Protein AF-A0A9E1EL13-F1 (afdb_monomer)

Nearest PDB structures (foldseek):
  2nxf-assembly1_A  TM=7.217E-01  e=5.288E-02  Danio rerio
  2bq8-assembly1_X  TM=4.485E-01  e=7.662E-02  Homo sapiens
  8xgc-assembly1_9  TM=2.267E-01  e=3.823E-01  Saccharomyces cerevisiae

Fold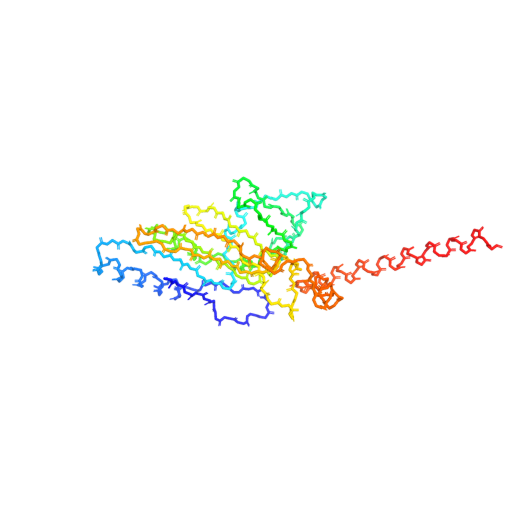seek 3Di:
DAEDECPDDDPDAGDDNAPVRLVVVVVVQVVVCVVPVHGAADEYEYAAFAPCVCVQKDWDDPPDPLWEQDDDVRHPITIDGPCVFKDPVWHDNYHGRHRVDHNCSVVSCLVRPRYAEYEYELQQAGFIWGDDSNHIYTYAHAQDQQAAHDQQQRFGKDWDADPVSDIDIDTDTNCNPVRDDDPCVPSSVVSPQDQSDPVSVVVVVVVVVVVVVVVVVVVVVVVVVVD

pLDDT: mean 92.9, std 6.34, range [66.0, 98.5]

Structure (mmCIF, N/CA/C/O backbone):
data_AF-A0A9E1EL13-F1
#
_entry.id   AF-A0A9E1EL13-F1
#
loop_
_atom_site.group_PDB
_atom_site.id
_atom_site.type_symbol
_atom_site.label_atom_id
_atom_site.label_alt_id
_atom_site.label_comp_id
_atom_site.label_asym_id
_atom_site.label_entity_id
_atom_site.label_seq_id
_atom_site.pdbx_PDB_ins_code
_atom_site.Cartn_x
_atom_site.Cartn_y
_atom_site.Cartn_z
_atom_site.occupancy
_atom_site.B_iso_or_equiv
_atom_site.auth_seq_id
_atom_site.auth_comp_id
_atom_site.auth_asym_id
_atom_site.auth_atom_id
_atom_site.pdbx_PDB_model_num
ATOM 1 N N . LEU A 1 1 ? -15.854 -0.042 8.141 1.00 93.94 1 LEU A N 1
ATOM 2 C CA . LEU A 1 1 ? -14.985 0.368 7.018 1.00 93.94 1 LEU A CA 1
ATOM 3 C C . LEU A 1 1 ? -14.821 1.875 7.098 1.00 93.94 1 LEU A C 1
ATOM 5 O O . LEU A 1 1 ? -15.836 2.559 7.159 1.00 93.94 1 LEU A O 1
ATOM 9 N N . TYR A 1 2 ? -13.587 2.360 7.134 1.00 97.19 2 TYR A N 1
ATOM 10 C CA . TYR A 1 2 ? -13.255 3.778 7.066 1.00 97.19 2 TYR A CA 1
ATOM 11 C C . TYR A 1 2 ? -12.633 4.069 5.703 1.00 97.19 2 TYR A C 1
ATOM 13 O O . TYR A 1 2 ? -11.801 3.299 5.224 1.00 97.19 2 TYR A O 1
ATOM 21 N N . THR A 1 3 ? -13.043 5.167 5.080 1.00 95.88 3 THR A N 1
ATOM 22 C CA . THR A 1 3 ? -12.420 5.699 3.865 1.00 95.88 3 THR A CA 1
ATOM 23 C C . THR A 1 3 ? -11.867 7.071 4.198 1.00 95.88 3 THR A C 1
ATOM 25 O O . THR A 1 3 ? -12.644 7.950 4.575 1.00 95.88 3 THR A O 1
ATOM 28 N N . ILE A 1 4 ? -10.552 7.231 4.110 1.00 94.12 4 ILE A N 1
ATOM 29 C CA . ILE A 1 4 ? -9.850 8.442 4.541 1.00 94.12 4 ILE A CA 1
ATOM 30 C C . ILE A 1 4 ? -9.000 8.948 3.375 1.00 94.12 4 ILE A C 1
ATOM 32 O O . ILE A 1 4 ? -8.406 8.167 2.638 1.00 94.12 4 ILE A O 1
ATOM 36 N N . ASP A 1 5 ? -8.983 10.260 3.183 1.00 89.62 5 ASP A N 1
ATOM 37 C CA . ASP A 1 5 ? -8.169 10.938 2.178 1.00 89.62 5 ASP A CA 1
ATOM 38 C C . ASP A 1 5 ? -7.820 12.329 2.702 1.00 89.62 5 ASP A C 1
ATOM 40 O O . ASP A 1 5 ? -8.654 12.937 3.371 1.00 89.62 5 ASP A O 1
ATOM 44 N N . SER A 1 6 ? -6.628 12.849 2.423 1.00 85.44 6 SER A N 1
ATOM 45 C CA . SER A 1 6 ? -6.186 14.165 2.905 1.00 85.44 6 SER A CA 1
ATOM 46 C C . SER A 1 6 ? -6.914 15.344 2.240 1.00 85.44 6 SER A C 1
ATOM 48 O O . SER A 1 6 ? -6.822 16.466 2.732 1.00 85.44 6 SER A O 1
ATOM 50 N N . HIS A 1 7 ? -7.689 15.110 1.169 1.00 79.81 7 HIS A N 1
ATOM 51 C CA . HIS A 1 7 ? -8.473 16.118 0.431 1.00 79.81 7 HIS A CA 1
ATOM 52 C C . HIS A 1 7 ? -7.648 17.302 -0.093 1.00 79.81 7 HIS A C 1
ATOM 54 O O . HIS A 1 7 ? -8.163 18.407 -0.285 1.00 79.81 7 HIS A O 1
ATOM 60 N N . SER A 1 8 ? -6.365 17.073 -0.349 1.00 77.94 8 SER A N 1
ATOM 61 C CA . SER A 1 8 ? -5.413 18.125 -0.674 1.00 77.94 8 SER A CA 1
ATOM 62 C C . SER A 1 8 ? -4.867 18.004 -2.086 1.00 77.94 8 SER A C 1
ATOM 64 O O . SER A 1 8 ? -4.850 16.936 -2.695 1.00 77.94 8 SER A O 1
ATOM 66 N N . ASN A 1 9 ? -4.403 19.134 -2.612 1.00 69.12 9 ASN A N 1
ATOM 67 C CA . ASN A 1 9 ? -3.776 19.232 -3.924 1.00 69.12 9 ASN A CA 1
ATOM 68 C C . ASN A 1 9 ? -2.476 20.034 -3.805 1.00 69.12 9 ASN A C 1
ATOM 70 O O . ASN A 1 9 ? -2.367 21.168 -4.284 1.00 69.12 9 ASN A O 1
ATOM 74 N N . LEU A 1 10 ? -1.510 19.467 -3.078 1.00 76.62 10 LEU A N 1
ATOM 75 C CA . LEU A 1 10 ? -0.195 20.074 -2.907 1.00 76.62 10 LEU A CA 1
ATOM 76 C C . LEU A 1 10 ? 0.495 20.263 -4.262 1.00 76.62 10 LEU A C 1
ATOM 78 O O . LEU A 1 10 ? 0.428 19.416 -5.149 1.00 76.62 10 LEU A O 1
ATOM 82 N N . LYS A 1 11 ? 1.234 21.371 -4.404 1.00 66.62 11 LYS A N 1
ATOM 83 C CA . LYS A 1 11 ? 2.054 21.618 -5.603 1.00 66.62 11 LYS A CA 1
ATOM 84 C C . LYS A 1 11 ? 3.216 20.626 -5.731 1.00 66.62 11 LYS A C 1
ATOM 86 O O . LYS A 1 11 ? 3.674 20.373 -6.841 1.00 66.62 11 LYS A O 1
ATOM 91 N N . VAL A 1 12 ? 3.723 20.119 -4.604 1.00 73.50 12 VAL A N 1
ATOM 92 C CA . VAL A 1 12 ? 4.845 19.175 -4.517 1.00 73.50 12 VAL A CA 1
ATOM 93 C C . VAL A 1 12 ? 4.599 18.225 -3.346 1.00 73.50 12 VAL A C 1
ATOM 95 O O . VAL A 1 12 ? 4.258 18.682 -2.260 1.00 73.50 12 VAL A O 1
ATOM 98 N N . GLY A 1 13 ? 4.840 16.929 -3.554 1.00 80.81 13 GLY A N 1
ATOM 99 C CA . GLY A 1 13 ? 4.699 15.904 -2.518 1.00 80.81 13 GLY A CA 1
ATOM 100 C C . GLY A 1 13 ? 3.278 15.361 -2.394 1.00 80.81 13 GLY A C 1
ATOM 101 O O . GLY A 1 13 ? 2.450 15.552 -3.284 1.00 80.81 13 GLY A O 1
ATOM 102 N N . TYR A 1 14 ? 3.031 14.664 -1.290 1.00 87.62 14 TYR A N 1
ATOM 103 C CA . TYR A 1 14 ? 1.735 14.087 -0.946 1.00 87.62 14 TYR A CA 1
ATOM 104 C C . TYR A 1 14 ? 1.352 14.566 0.437 1.00 87.62 14 TYR A C 1
ATOM 106 O O . TYR A 1 14 ? 2.217 14.673 1.302 1.00 87.62 14 TYR A O 1
ATOM 114 N N . ASP A 1 15 ? 0.077 14.882 0.615 1.00 90.56 15 ASP A N 1
ATOM 115 C CA . ASP A 1 15 ? -0.406 15.405 1.883 1.00 90.56 15 ASP A CA 1
ATOM 116 C C . ASP A 1 15 ? -0.747 14.271 2.847 1.00 90.56 15 ASP A C 1
ATOM 118 O O . ASP A 1 15 ? -1.217 13.209 2.419 1.00 90.56 15 ASP A O 1
ATOM 122 N N . CYS A 1 16 ? -0.524 14.508 4.134 1.00 92.38 16 CYS A N 1
ATOM 123 C CA . CYS A 1 16 ? -0.898 13.591 5.201 1.00 92.38 16 CYS A CA 1
ATOM 124 C C . CYS A 1 16 ? -2.356 13.807 5.620 1.00 92.38 16 CYS A C 1
ATOM 126 O O . CYS A 1 16 ? -3.003 14.793 5.268 1.00 92.38 16 CYS A O 1
ATOM 128 N N . VAL A 1 17 ? -2.900 12.848 6.367 1.00 94.12 17 VAL A N 1
ATOM 129 C CA . VAL A 1 17 ? -4.205 13.011 7.010 1.00 94.12 17 VAL A CA 1
ATOM 130 C C . VAL A 1 17 ? -4.075 14.007 8.158 1.00 94.12 17 VAL A C 1
ATOM 132 O O . VAL A 1 17 ? -3.173 13.890 8.987 1.00 94.12 17 VAL A O 1
ATOM 135 N N . HIS A 1 18 ? -4.990 14.972 8.205 1.00 94.81 18 HIS A N 1
ATOM 136 C CA . HIS A 1 18 ? -4.947 16.115 9.117 1.00 94.81 18 HIS A CA 1
ATOM 137 C C . HIS A 1 18 ? -5.628 15.830 10.458 1.00 94.81 18 HIS A C 1
ATOM 139 O O . HIS A 1 18 ? -6.473 14.939 10.582 1.00 94.81 18 HIS A O 1
ATOM 145 N N . GLU A 1 19 ? -5.314 16.644 11.467 1.00 95.56 19 GLU A N 1
ATOM 146 C CA . GLU A 1 19 ? -5.805 16.487 12.843 1.00 95.56 19 GLU A CA 1
ATOM 147 C C . GLU A 1 19 ? -7.336 16.388 12.934 1.00 95.56 19 GLU A C 1
ATOM 149 O O . GLU A 1 19 ? -7.862 15.532 13.641 1.00 95.56 19 GLU A O 1
ATOM 154 N N . ASN A 1 20 ? -8.080 17.192 12.172 1.00 95.75 20 ASN A N 1
ATOM 155 C CA . ASN A 1 20 ? -9.546 17.143 12.165 1.00 95.75 20 ASN A CA 1
ATOM 156 C C . ASN A 1 20 ? -10.102 15.808 11.634 1.00 95.75 20 ASN A C 1
ATOM 158 O O . ASN A 1 20 ? -11.173 15.371 12.053 1.00 95.75 20 ASN A O 1
ATOM 162 N N . GLN A 1 21 ? -9.388 15.150 10.721 1.00 96.38 21 GLN A N 1
ATOM 163 C CA . GLN A 1 21 ? -9.772 13.858 10.150 1.00 96.38 21 GLN A CA 1
ATOM 164 C C . GLN A 1 21 ? -9.439 12.720 11.116 1.00 96.38 21 GLN A C 1
ATOM 166 O O . GLN A 1 21 ? -10.248 11.809 11.306 1.00 96.38 21 GLN A O 1
ATOM 171 N N . ILE A 1 22 ? -8.288 12.821 11.788 1.00 97.75 22 ILE A N 1
ATOM 172 C CA . ILE A 1 22 ? -7.912 11.935 12.893 1.00 97.75 22 ILE A CA 1
ATOM 173 C C . ILE A 1 22 ? -8.945 12.052 14.021 1.00 97.75 22 ILE A C 1
ATOM 175 O O . ILE A 1 22 ? -9.427 11.035 14.522 1.00 97.75 22 ILE A O 1
ATOM 179 N N . GLN A 1 23 ? -9.346 13.274 14.380 1.00 98.12 23 GLN A N 1
ATOM 180 C CA . GLN A 1 23 ? -10.355 13.512 15.409 1.00 98.12 23 GLN A CA 1
ATOM 181 C C . GLN A 1 23 ? -11.720 12.951 15.003 1.00 98.12 23 GLN A C 1
ATOM 183 O O . GLN A 1 23 ? -12.353 12.262 15.798 1.00 98.12 23 GLN A O 1
ATOM 188 N N . TRP A 1 24 ? -12.143 13.146 13.751 1.00 97.75 24 TRP A N 1
ATOM 189 C CA . TRP A 1 24 ? -13.366 12.530 13.230 1.00 97.75 24 TRP A CA 1
ATOM 190 C C . TRP A 1 24 ? -13.351 10.999 13.357 1.00 97.75 24 TRP A C 1
ATOM 192 O O . TRP A 1 24 ? -14.361 10.399 13.747 1.00 97.75 24 TRP A O 1
ATOM 202 N N . TYR A 1 25 ? -12.218 10.358 13.055 1.00 97.94 25 TYR A N 1
ATOM 203 C CA . TYR A 1 25 ? -12.050 8.918 13.240 1.00 97.94 25 TYR A CA 1
ATOM 204 C C . TYR A 1 25 ? -12.188 8.532 14.720 1.00 97.94 25 TYR A C 1
ATOM 206 O O . TYR A 1 25 ? -12.998 7.655 15.036 1.00 97.94 25 TYR A O 1
ATOM 214 N N . LYS A 1 26 ? -11.472 9.215 15.626 1.00 98.38 26 LYS A N 1
ATOM 215 C CA . LYS A 1 26 ? -11.528 8.960 17.076 1.00 98.38 26 LYS A CA 1
ATOM 216 C C . LYS A 1 26 ? -12.948 9.113 17.623 1.00 98.38 26 LYS A C 1
ATOM 218 O O . LYS A 1 26 ? -13.448 8.199 18.277 1.00 98.38 26 LYS A O 1
ATOM 223 N N . ASP A 1 27 ? -13.634 10.199 17.275 1.00 98.38 27 ASP A N 1
ATOM 224 C CA . ASP A 1 27 ? -15.015 10.461 17.692 1.00 98.38 27 ASP A CA 1
ATOM 225 C C . ASP A 1 27 ? -15.976 9.383 17.171 1.00 98.38 27 ASP A C 1
ATOM 227 O O . ASP A 1 27 ? -16.883 8.934 17.880 1.00 98.38 27 ASP A O 1
ATOM 231 N N . THR A 1 28 ? -15.777 8.932 15.928 1.00 98.06 28 THR A N 1
ATOM 232 C CA . THR A 1 28 ? -16.594 7.878 15.314 1.00 98.06 28 THR A CA 1
ATOM 233 C C . THR A 1 28 ? -16.375 6.531 16.000 1.00 98.06 28 THR A C 1
ATOM 235 O O . THR A 1 28 ? -17.353 5.869 16.366 1.00 98.06 28 THR A O 1
ATOM 238 N N . ARG A 1 29 ? -15.114 6.139 16.215 1.00 97.56 29 ARG A N 1
ATOM 239 C CA . ARG A 1 29 ? -14.717 4.932 16.953 1.00 97.56 29 ARG A CA 1
ATOM 240 C C . ARG A 1 29 ? -15.331 4.925 18.351 1.00 97.56 29 ARG A C 1
ATOM 242 O O . ARG A 1 29 ? -16.031 3.977 18.708 1.00 97.56 29 ARG A O 1
ATOM 249 N N . ASP A 1 30 ? -15.140 6.005 19.105 1.00 98.31 30 ASP A N 1
ATOM 250 C CA . ASP A 1 30 ? -15.563 6.113 20.504 1.00 98.31 30 ASP A CA 1
ATOM 251 C C . ASP A 1 30 ? -17.094 6.139 20.640 1.00 98.31 30 ASP A C 1
ATOM 253 O O . ASP A 1 30 ? -17.663 5.532 21.554 1.00 98.31 30 ASP A O 1
ATOM 257 N N . LYS A 1 31 ? -17.801 6.761 19.686 1.00 98.25 31 LYS A N 1
ATOM 258 C CA . LYS A 1 31 ? -19.268 6.700 19.599 1.00 98.25 31 LYS A CA 1
ATOM 259 C C . LYS A 1 31 ? -19.770 5.263 19.444 1.00 98.25 31 LYS A C 1
ATOM 261 O O . LYS A 1 31 ? -20.765 4.899 20.078 1.00 98.25 31 LYS A O 1
ATOM 266 N N . TYR A 1 32 ? -19.137 4.460 18.589 1.00 97.31 32 TYR A N 1
ATOM 267 C CA . TYR A 1 32 ? -19.543 3.068 18.382 1.00 97.31 32 TYR A CA 1
ATOM 268 C C . TYR A 1 32 ? -19.155 2.170 19.551 1.00 97.31 32 TYR A C 1
ATOM 270 O O . TYR A 1 32 ? -19.976 1.355 19.968 1.00 97.31 32 TYR A O 1
ATOM 278 N N . GLU A 1 33 ? -17.979 2.371 20.134 1.00 97.50 33 GLU A N 1
ATOM 279 C CA . GLU A 1 33 ? -17.579 1.667 21.350 1.00 97.50 33 GLU A CA 1
ATOM 280 C C . GLU A 1 33 ? -18.572 1.918 22.487 1.00 97.50 33 GLU A C 1
ATOM 282 O O . GLU A 1 33 ? -19.088 0.969 23.074 1.00 97.50 33 GLU A O 1
ATOM 287 N N . LYS A 1 34 ? -18.952 3.179 22.731 1.00 98.12 34 LYS A N 1
ATOM 288 C CA . LYS A 1 34 ? -19.973 3.521 23.733 1.00 98.12 34 LYS A CA 1
ATOM 289 C C . LYS A 1 34 ? -21.323 2.860 23.445 1.00 98.12 34 LYS A C 1
ATOM 291 O O . LYS A 1 34 ? -22.044 2.506 24.374 1.00 98.12 34 LYS A O 1
ATOM 296 N N . LYS A 1 35 ? -21.690 2.718 22.168 1.00 98.00 35 LYS A N 1
ATOM 297 C CA . LYS A 1 35 ? -22.966 2.120 21.752 1.00 98.00 35 LYS A CA 1
ATOM 298 C C . LYS A 1 35 ? -23.002 0.604 21.958 1.00 98.00 35 LYS A C 1
ATOM 300 O O . LYS A 1 35 ? -24.062 0.079 22.287 1.00 98.00 35 LYS A O 1
ATOM 305 N N . PHE A 1 36 ? -21.891 -0.086 21.721 1.00 96.19 36 PHE A N 1
ATOM 306 C CA . PHE A 1 36 ? -21.844 -1.551 21.703 1.00 96.19 36 PHE A CA 1
ATOM 307 C C . PHE A 1 36 ? -21.145 -2.167 22.923 1.00 96.19 36 PHE A C 1
ATOM 309 O O . PHE A 1 36 ? -21.282 -3.362 23.150 1.00 96.19 36 PHE A O 1
ATOM 316 N N . GLY A 1 37 ? -20.458 -1.361 23.738 1.00 97.06 37 GLY A N 1
ATOM 317 C CA . GLY A 1 37 ? -19.746 -1.808 24.938 1.00 97.06 37 GLY A CA 1
ATOM 318 C C . GLY A 1 37 ? -18.364 -2.410 24.666 1.00 97.06 37 GLY A C 1
ATOM 319 O O . GLY A 1 37 ? -17.717 -2.884 25.595 1.00 97.06 37 GLY A O 1
ATOM 320 N N . ASN A 1 38 ? -17.904 -2.396 23.414 1.00 95.50 38 ASN A N 1
ATOM 321 C CA . ASN A 1 38 ? -16.591 -2.875 22.993 1.00 95.50 38 ASN A CA 1
ATOM 322 C C . ASN A 1 38 ? -16.132 -2.147 21.725 1.00 95.50 38 ASN A C 1
ATOM 324 O O . ASN A 1 38 ? -16.955 -1.678 20.936 1.00 95.50 38 ASN A O 1
ATOM 328 N N . VAL A 1 39 ? -14.817 -2.106 21.496 1.00 94.88 39 VAL A N 1
ATOM 329 C CA . VAL A 1 39 ? -14.254 -1.608 20.236 1.00 94.88 39 VAL A CA 1
ATOM 330 C C . VAL A 1 39 ? -14.759 -2.435 19.052 1.00 94.88 39 VAL A C 1
ATOM 332 O O . VAL A 1 39 ? -14.877 -3.661 19.140 1.00 94.88 39 VAL A O 1
ATOM 335 N N . ILE A 1 40 ? -15.072 -1.762 17.945 1.00 95.69 40 ILE A N 1
ATOM 336 C CA . ILE A 1 40 ? -15.574 -2.399 16.725 1.00 95.69 40 ILE A CA 1
ATOM 337 C C . ILE A 1 40 ? -14.424 -2.539 15.725 1.00 95.69 40 ILE A C 1
ATOM 339 O O . ILE A 1 40 ? -13.878 -1.518 15.312 1.00 95.69 40 ILE A O 1
ATOM 343 N N . PRO A 1 41 ? -14.076 -3.767 15.298 1.00 96.50 41 PRO A N 1
ATOM 344 C CA . PRO A 1 41 ? -13.008 -3.988 14.335 1.00 96.50 41 PRO A CA 1
ATOM 345 C C . PRO A 1 41 ? -13.194 -3.193 13.038 1.00 96.50 41 PRO A C 1
ATOM 347 O O . PRO A 1 41 ? -14.244 -3.252 12.390 1.00 96.50 41 PRO A O 1
ATOM 350 N N . GLY A 1 42 ? -12.161 -2.445 12.662 1.00 97.06 42 GLY A N 1
ATOM 351 C CA . GLY A 1 42 ? -12.155 -1.549 11.514 1.00 97.06 42 GLY A CA 1
ATOM 352 C C . GLY A 1 42 ? -11.131 -1.942 10.453 1.00 97.06 42 GLY A C 1
ATOM 353 O O . GLY A 1 42 ? -10.110 -2.565 10.728 1.00 97.06 42 GLY A O 1
ATOM 354 N N . VAL A 1 43 ? -11.405 -1.528 9.219 1.00 98.25 43 VAL A N 1
ATOM 355 C CA . VAL A 1 43 ? -10.443 -1.518 8.113 1.00 98.25 43 VAL A CA 1
ATOM 356 C C . VAL A 1 43 ? -10.461 -0.124 7.517 1.00 98.25 43 VAL A C 1
ATOM 358 O O . VAL A 1 43 ? -11.547 0.442 7.349 1.00 98.25 43 VAL A O 1
ATOM 361 N N . VAL A 1 44 ? -9.284 0.404 7.207 1.00 98.31 44 VAL A N 1
ATOM 362 C CA . VAL A 1 44 ? -9.087 1.712 6.585 1.00 98.31 44 VAL A CA 1
ATOM 363 C C . VAL A 1 44 ? -8.664 1.521 5.135 1.00 98.31 44 VAL A C 1
ATOM 365 O O . VAL A 1 44 ? -7.774 0.726 4.834 1.00 98.31 44 VAL A O 1
ATOM 368 N N . ILE A 1 45 ? -9.310 2.256 4.237 1.00 97.56 45 ILE A N 1
ATOM 369 C CA . ILE A 1 45 ? -8.929 2.375 2.832 1.00 97.56 45 ILE A CA 1
ATOM 370 C C . ILE A 1 45 ? -8.572 3.837 2.584 1.00 97.56 45 ILE A C 1
ATOM 372 O O . ILE A 1 45 ? -9.405 4.714 2.817 1.00 97.56 45 ILE A O 1
ATOM 376 N N . GLN A 1 46 ? -7.361 4.096 2.101 1.00 95.44 46 GLN A N 1
ATOM 377 C CA . GLN A 1 46 ? -6.903 5.451 1.789 1.00 95.44 46 GLN A CA 1
ATOM 378 C C . GLN A 1 46 ? -6.030 5.468 0.535 1.00 95.44 46 GLN A C 1
ATOM 380 O O . GLN A 1 46 ? -5.488 4.441 0.124 1.00 95.44 46 GLN A O 1
ATOM 385 N N . HIS A 1 47 ? -5.926 6.620 -0.125 1.00 94.75 47 HIS A N 1
ATOM 386 C CA . HIS A 1 47 ? -5.162 6.720 -1.366 1.00 94.75 47 HIS A CA 1
ATOM 387 C C . HIS A 1 47 ? -3.650 6.743 -1.108 1.00 94.75 47 HIS A C 1
ATOM 389 O O . HIS A 1 47 ? -2.937 5.882 -1.626 1.00 94.75 47 HIS A O 1
ATOM 395 N N . ILE A 1 48 ? -3.196 7.703 -0.295 1.00 95.25 48 ILE A N 1
ATOM 396 C CA . ILE A 1 48 ? -1.790 7.923 0.068 1.00 95.25 48 ILE A CA 1
ATOM 397 C C . ILE A 1 48 ? -1.399 7.008 1.242 1.00 95.25 48 ILE A C 1
ATOM 399 O O . ILE A 1 48 ? -2.149 6.920 2.214 1.00 95.25 48 ILE A O 1
ATOM 403 N N . PRO A 1 49 ? -0.254 6.312 1.176 1.00 95.88 49 PRO A N 1
ATOM 404 C CA . PRO A 1 49 ? 0.244 5.463 2.261 1.00 95.88 49 PRO A CA 1
ATOM 405 C C . PRO A 1 49 ? 0.636 6.241 3.525 1.00 95.88 49 PRO A C 1
ATOM 407 O O . PRO A 1 49 ? 1.056 7.392 3.461 1.00 95.88 49 PRO A O 1
ATOM 410 N N . ILE A 1 50 ? 0.613 5.558 4.668 1.00 97.06 50 ILE A N 1
ATOM 411 C CA . ILE A 1 50 ? 1.253 6.035 5.904 1.00 97.06 50 ILE A CA 1
ATOM 412 C C . ILE A 1 50 ? 2.783 5.891 5.833 1.00 97.06 50 ILE A C 1
ATOM 414 O O . ILE A 1 50 ? 3.303 5.014 5.133 1.00 97.06 50 ILE A O 1
ATOM 418 N N . CYS A 1 51 ? 3.505 6.696 6.613 1.00 96.94 51 CYS A N 1
ATOM 419 C CA . CYS A 1 51 ? 4.970 6.657 6.702 1.00 96.94 51 CYS A CA 1
ATOM 420 C C . CYS A 1 51 ? 5.499 5.296 7.191 1.00 96.94 51 CYS A C 1
ATOM 422 O O . CYS A 1 51 ? 6.520 4.801 6.710 1.00 96.94 51 CYS A O 1
ATOM 424 N N . GLU A 1 52 ? 4.780 4.637 8.099 1.00 97.88 52 GLU A N 1
ATOM 425 C CA . GLU A 1 52 ? 5.176 3.374 8.728 1.00 97.88 52 GLU A CA 1
ATOM 426 C C . GLU A 1 52 ? 5.272 2.211 7.742 1.00 97.88 52 GLU A C 1
ATOM 428 O O . GLU A 1 52 ? 5.878 1.189 8.052 1.00 97.88 52 GLU A O 1
ATOM 433 N N . VAL A 1 53 ? 4.765 2.344 6.513 1.00 97.56 53 VAL A N 1
ATOM 434 C CA . VAL A 1 53 ? 4.907 1.298 5.491 1.00 97.56 53 VAL A CA 1
ATOM 435 C C . VAL A 1 53 ? 6.374 0.922 5.215 1.00 97.56 53 VAL A C 1
ATOM 437 O O . VAL A 1 53 ? 6.659 -0.217 4.829 1.00 97.56 53 VAL A O 1
ATOM 440 N N . PHE A 1 54 ? 7.317 1.836 5.471 1.00 97.25 54 PHE A N 1
ATOM 441 C CA . PHE A 1 54 ? 8.755 1.570 5.388 1.00 97.25 54 PHE A CA 1
ATOM 442 C C . PHE A 1 54 ? 9.259 0.559 6.436 1.00 97.25 54 PHE A C 1
ATOM 444 O O . PHE A 1 54 ? 10.291 -0.078 6.209 1.00 97.25 54 PHE A O 1
ATOM 451 N N . ASP A 1 55 ? 8.518 0.286 7.514 1.00 98.12 55 ASP A N 1
ATOM 452 C CA . ASP A 1 55 ? 8.866 -0.755 8.493 1.00 98.12 55 ASP A CA 1
ATOM 453 C C . ASP A 1 55 ? 8.823 -2.167 7.896 1.00 98.12 55 ASP A C 1
ATOM 455 O O . ASP A 1 55 ? 9.515 -3.078 8.376 1.00 98.12 55 ASP A O 1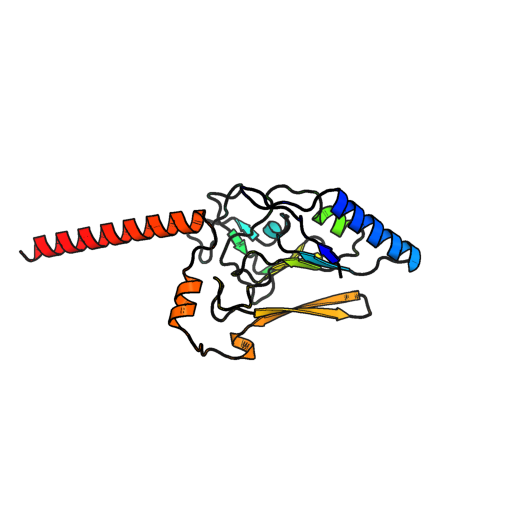
ATOM 459 N N . LEU A 1 56 ? 8.080 -2.358 6.802 1.00 98.38 56 LEU A N 1
ATOM 460 C CA . LEU A 1 56 ? 8.056 -3.596 6.014 1.00 98.38 56 LEU A CA 1
ATOM 461 C C . LEU A 1 56 ? 9.246 -3.709 5.047 1.00 98.38 56 LEU A C 1
ATOM 463 O O . LEU A 1 56 ? 9.322 -4.652 4.255 1.00 98.38 56 LEU A O 1
ATOM 467 N N . MET A 1 57 ? 10.193 -2.772 5.105 1.00 98.00 57 MET A N 1
ATOM 468 C CA . MET A 1 57 ? 11.309 -2.658 4.172 1.00 98.00 57 MET A CA 1
ATOM 469 C C . MET A 1 57 ? 12.651 -2.627 4.891 1.00 98.00 57 MET A C 1
ATOM 471 O O . MET A 1 57 ? 12.765 -2.235 6.052 1.00 98.00 57 MET A O 1
ATOM 475 N N . THR A 1 58 ? 13.691 -3.041 4.175 1.00 97.94 58 THR A N 1
ATOM 476 C CA . THR A 1 58 ? 15.082 -2.943 4.618 1.00 97.94 58 THR A CA 1
ATOM 477 C C . THR A 1 58 ? 15.856 -2.082 3.637 1.00 97.94 58 THR A C 1
ATOM 479 O O . THR A 1 58 ? 15.780 -2.296 2.423 1.00 97.94 58 THR A O 1
ATOM 482 N N . ARG A 1 59 ? 16.633 -1.131 4.166 1.00 98.19 59 ARG A N 1
ATOM 483 C CA . ARG A 1 59 ? 17.577 -0.347 3.370 1.00 98.19 59 ARG A CA 1
ATOM 484 C C . ARG A 1 59 ? 18.731 -1.235 2.905 1.00 98.19 59 ARG A C 1
ATOM 486 O O . ARG A 1 59 ? 19.321 -1.970 3.692 1.00 98.19 59 ARG A O 1
ATOM 493 N N . VAL A 1 60 ? 19.066 -1.161 1.625 1.00 98.50 60 VAL A N 1
ATOM 494 C CA . VAL A 1 60 ? 20.079 -1.993 0.969 1.00 98.50 60 VAL A CA 1
ATOM 495 C C . VAL A 1 60 ? 20.976 -1.162 0.053 1.00 98.50 60 VAL A C 1
ATOM 497 O O . VAL A 1 60 ? 20.742 0.019 -0.188 1.00 98.50 60 VAL A O 1
ATOM 500 N N . LYS A 1 61 ? 22.025 -1.784 -0.495 1.00 97.81 61 LYS A N 1
ATOM 501 C CA . LYS A 1 61 ? 22.855 -1.162 -1.537 1.00 97.81 61 LYS A CA 1
ATOM 502 C C . LYS A 1 61 ? 22.083 -1.087 -2.855 1.00 97.81 61 LYS A C 1
ATOM 504 O O . LYS A 1 61 ? 21.355 -2.023 -3.187 1.00 97.81 61 LYS A O 1
ATOM 509 N N . ARG A 1 62 ? 22.355 -0.059 -3.666 1.00 96.00 62 ARG A N 1
ATOM 510 C CA . ARG A 1 62 ? 21.812 0.113 -5.031 1.00 96.00 62 ARG A CA 1
ATOM 511 C C . ARG A 1 62 ? 21.929 -1.132 -5.919 1.00 96.00 62 ARG A C 1
ATOM 513 O O . ARG A 1 62 ? 21.085 -1.357 -6.775 1.00 96.00 62 ARG A O 1
ATOM 520 N N . THR A 1 63 ? 22.996 -1.909 -5.756 1.00 95.62 63 THR A N 1
ATOM 521 C CA . THR A 1 63 ? 23.288 -3.101 -6.568 1.00 95.62 63 THR A CA 1
ATOM 522 C C . THR A 1 63 ? 22.475 -4.332 -6.167 1.00 95.62 63 THR A C 1
ATOM 524 O O . THR A 1 63 ? 22.556 -5.363 -6.831 1.00 95.62 63 THR A O 1
ATOM 527 N N . THR A 1 64 ? 21.691 -4.249 -5.092 1.00 97.62 64 THR A N 1
ATOM 528 C CA . THR A 1 64 ? 20.871 -5.363 -4.613 1.00 97.62 64 THR A CA 1
ATOM 529 C C . THR A 1 64 ? 19.752 -5.651 -5.609 1.00 97.62 64 THR A C 1
ATOM 531 O O . THR A 1 64 ? 19.053 -4.747 -6.068 1.00 97.62 64 THR A O 1
ATOM 534 N N . LYS A 1 65 ? 19.558 -6.926 -5.958 1.00 94.19 65 LYS A N 1
ATOM 535 C CA . LYS A 1 65 ? 18.501 -7.337 -6.888 1.00 94.19 65 LYS A CA 1
ATOM 536 C C . LYS A 1 65 ? 17.127 -6.935 -6.344 1.00 94.19 65 LYS A C 1
ATOM 538 O O . LYS A 1 65 ? 16.773 -7.301 -5.230 1.00 94.19 65 LYS A O 1
ATOM 543 N N . GLY A 1 66 ? 16.348 -6.230 -7.162 1.00 93.12 66 GLY A N 1
ATOM 544 C CA . GLY A 1 66 ? 15.015 -5.755 -6.782 1.00 93.12 66 GLY A CA 1
ATOM 545 C C . GLY A 1 66 ? 15.020 -4.522 -5.877 1.00 93.12 66 GLY A C 1
ATOM 546 O O . GLY A 1 66 ? 13.960 -4.158 -5.382 1.00 93.12 66 GLY A O 1
ATOM 547 N N . ALA A 1 67 ? 16.178 -3.887 -5.665 1.00 96.56 67 ALA A N 1
ATOM 548 C CA . ALA A 1 67 ? 16.259 -2.623 -4.954 1.00 96.56 67 ALA A CA 1
ATOM 549 C C . ALA A 1 67 ? 15.477 -1.527 -5.685 1.00 96.56 67 ALA A C 1
ATOM 551 O O . ALA A 1 67 ? 15.692 -1.270 -6.873 1.00 96.56 67 ALA A O 1
ATOM 552 N N . VAL A 1 68 ? 14.612 -0.854 -4.941 1.00 95.75 68 VAL A N 1
ATOM 553 C CA . VAL A 1 68 ? 13.840 0.301 -5.388 1.00 95.75 68 VAL A CA 1
ATOM 554 C C . VAL A 1 68 ? 14.429 1.543 -4.736 1.00 95.75 68 VAL A C 1
ATOM 556 O O . VAL A 1 68 ? 14.663 1.553 -3.531 1.00 95.75 68 VAL A O 1
ATOM 559 N N . ARG A 1 69 ? 14.713 2.577 -5.531 1.00 94.56 69 ARG A N 1
ATOM 560 C CA . ARG A 1 69 ? 15.266 3.839 -5.025 1.00 94.56 69 ARG A CA 1
ATOM 561 C C . ARG A 1 69 ? 14.159 4.653 -4.354 1.00 94.56 69 ARG A C 1
ATOM 563 O O . ARG A 1 69 ? 13.119 4.845 -4.979 1.00 94.56 69 ARG A O 1
ATOM 570 N N . GLY A 1 70 ? 14.409 5.140 -3.143 1.00 93.12 70 GLY A N 1
ATOM 571 C CA . GLY A 1 70 ? 13.556 6.117 -2.470 1.00 93.12 70 GLY A CA 1
ATOM 572 C C . GLY A 1 70 ? 13.580 7.485 -3.157 1.00 93.12 70 GLY A C 1
ATOM 573 O O . GLY A 1 70 ? 14.408 7.749 -4.032 1.00 93.12 70 GLY A O 1
ATOM 574 N N . PHE A 1 71 ? 12.664 8.369 -2.774 1.00 87.94 71 PHE A N 1
ATOM 575 C CA . PHE A 1 71 ? 12.592 9.731 -3.307 1.00 87.94 71 PHE A CA 1
ATOM 576 C C . PHE A 1 71 ? 12.274 10.751 -2.215 1.00 87.94 71 PHE A C 1
ATOM 578 O O . PHE A 1 71 ? 11.862 10.393 -1.111 1.00 87.94 71 PHE A O 1
ATOM 585 N N . ARG A 1 72 ? 12.468 12.038 -2.541 1.00 87.38 72 ARG A N 1
ATOM 586 C CA . ARG A 1 72 ? 12.365 13.173 -1.606 1.00 87.38 72 ARG A CA 1
ATOM 587 C C . ARG A 1 72 ? 13.185 12.900 -0.325 1.00 87.38 72 ARG A C 1
ATOM 589 O O . ARG A 1 72 ? 14.397 12.765 -0.458 1.00 87.38 72 ARG A O 1
ATOM 596 N N . THR A 1 73 ? 12.595 12.779 0.870 1.00 90.50 73 THR A N 1
ATOM 597 C CA . THR A 1 73 ? 13.355 12.511 2.118 1.00 90.50 73 THR A CA 1
ATOM 598 C C . THR A 1 73 ? 14.144 11.196 2.110 1.00 90.50 73 THR A C 1
ATOM 600 O O . THR A 1 73 ? 15.104 11.066 2.862 1.00 90.50 73 THR A O 1
ATOM 603 N N . HIS A 1 74 ? 13.800 10.256 1.225 1.00 91.56 74 HIS A N 1
ATOM 604 C CA . HIS A 1 74 ? 14.520 8.998 1.016 1.00 91.56 74 HIS A CA 1
ATOM 605 C C . HIS A 1 74 ? 15.429 9.005 -0.226 1.00 91.56 74 HIS A C 1
ATOM 607 O O . HIS A 1 74 ? 15.817 7.939 -0.720 1.00 91.56 74 HIS A O 1
ATOM 613 N N . ASP A 1 75 ? 15.746 10.172 -0.798 1.00 91.19 75 ASP A N 1
ATOM 614 C CA . ASP A 1 75 ? 16.603 10.219 -1.981 1.00 91.19 75 ASP A CA 1
ATOM 615 C C . ASP A 1 75 ? 18.009 9.656 -1.708 1.00 91.19 75 ASP A C 1
ATOM 617 O O . ASP A 1 75 ? 18.615 9.851 -0.659 1.00 91.19 75 ASP A O 1
ATOM 621 N N . GLY A 1 76 ? 18.526 8.909 -2.682 1.00 91.38 76 GLY A N 1
ATOM 622 C CA . GLY A 1 76 ? 19.800 8.193 -2.583 1.00 91.38 76 GLY A CA 1
ATOM 623 C C . GLY A 1 76 ? 19.724 6.879 -1.800 1.00 91.38 76 GLY A C 1
ATOM 624 O O . GLY A 1 76 ? 20.655 6.073 -1.882 1.00 91.38 76 GLY A O 1
ATOM 625 N N . GLU A 1 77 ? 18.615 6.612 -1.116 1.00 96.75 77 GLU A N 1
ATOM 626 C CA . GLU A 1 77 ? 18.378 5.369 -0.389 1.00 96.75 77 GLU A CA 1
ATOM 627 C C . GLU A 1 77 ? 17.729 4.318 -1.295 1.00 96.75 77 GLU A C 1
ATOM 629 O O . GLU A 1 77 ? 17.077 4.630 -2.294 1.00 96.75 77 GLU A O 1
ATOM 634 N N . TYR A 1 78 ? 17.935 3.043 -0.966 1.00 97.69 78 TYR A N 1
ATOM 635 C CA . TYR A 1 78 ? 17.412 1.921 -1.741 1.00 97.69 78 TYR A CA 1
ATOM 636 C C . TYR A 1 78 ? 16.803 0.887 -0.809 1.00 97.69 78 TYR A C 1
ATOM 638 O O . TYR A 1 78 ? 17.399 0.561 0.215 1.00 97.69 78 TYR A O 1
ATOM 646 N N . PHE A 1 79 ? 15.653 0.340 -1.187 1.00 98.31 79 PHE A N 1
ATOM 647 C CA . PHE A 1 79 ? 14.852 -0.528 -0.334 1.00 98.31 79 PHE A CA 1
ATOM 648 C C . PHE A 1 79 ? 14.456 -1.817 -1.042 1.00 98.31 79 PHE A C 1
ATOM 650 O O . PHE A 1 79 ? 14.244 -1.852 -2.256 1.00 98.31 79 PHE A O 1
ATOM 657 N N . VAL A 1 80 ? 14.316 -2.877 -0.254 1.00 98.44 80 VAL A N 1
ATOM 658 C CA . VAL A 1 80 ? 13.623 -4.115 -0.630 1.00 98.44 80 VAL A CA 1
ATOM 659 C C . VAL A 1 80 ? 12.624 -4.472 0.464 1.00 98.44 80 VAL A C 1
ATOM 661 O O . VAL A 1 80 ? 12.829 -4.131 1.628 1.00 98.44 80 VAL A O 1
ATOM 664 N N . LEU A 1 81 ? 11.561 -5.190 0.103 1.00 98.44 81 LEU A N 1
ATOM 665 C CA . LEU A 1 81 ? 10.621 -5.735 1.084 1.00 98.44 81 LEU A CA 1
ATOM 666 C C . LEU A 1 81 ? 11.312 -6.775 1.980 1.00 98.44 81 LEU A C 1
ATOM 668 O O . LEU A 1 81 ? 12.022 -7.654 1.477 1.00 98.44 81 LEU A O 1
ATOM 672 N N . LYS A 1 82 ? 11.040 -6.724 3.286 1.00 97.81 82 LYS A N 1
ATOM 673 C CA . LYS A 1 82 ? 11.375 -7.778 4.254 1.00 97.81 82 LYS A CA 1
ATOM 674 C C . LYS A 1 82 ? 10.497 -8.995 3.972 1.00 97.81 82 LYS A C 1
ATOM 676 O O . LYS A 1 82 ? 9.326 -9.010 4.334 1.00 97.81 82 LYS A O 1
ATOM 681 N N . LYS A 1 83 ? 11.028 -9.988 3.250 1.00 96.19 83 LYS A N 1
ATOM 682 C CA . LYS A 1 83 ? 10.251 -11.132 2.727 1.00 96.19 83 LYS A CA 1
ATOM 683 C C . LYS A 1 83 ? 9.584 -11.986 3.806 1.00 96.19 83 LYS A C 1
ATOM 685 O O . LYS A 1 83 ? 8.568 -12.604 3.527 1.00 96.19 83 LYS A O 1
ATOM 690 N N . ASP A 1 84 ? 10.140 -11.992 5.006 1.00 96.56 84 ASP A N 1
ATOM 691 C CA . ASP A 1 84 ? 9.611 -12.623 6.214 1.00 96.56 84 ASP A CA 1
ATOM 692 C C . ASP A 1 84 ? 8.482 -11.821 6.885 1.00 96.56 84 ASP A C 1
ATOM 694 O O . ASP A 1 84 ? 7.769 -12.356 7.729 1.00 96.56 84 ASP A O 1
ATOM 698 N N . ARG A 1 85 ? 8.287 -10.553 6.501 1.00 97.31 85 ARG A N 1
ATOM 699 C CA . ARG A 1 85 ? 7.269 -9.653 7.066 1.00 97.31 85 ARG A CA 1
ATOM 700 C C . ARG A 1 85 ? 6.134 -9.297 6.111 1.00 97.31 85 ARG A C 1
ATOM 702 O O . ARG A 1 85 ? 5.244 -8.548 6.505 1.00 97.31 85 ARG A O 1
ATOM 709 N N . VAL A 1 86 ? 6.150 -9.807 4.881 1.00 98.12 86 VAL A N 1
ATOM 710 C CA . VAL A 1 86 ? 5.115 -9.534 3.872 1.00 98.12 86 VAL A CA 1
ATOM 711 C C . VAL A 1 86 ? 4.548 -10.818 3.275 1.00 98.12 86 VAL A C 1
ATOM 713 O O . VAL A 1 86 ? 5.157 -11.883 3.359 1.00 98.12 86 VAL A O 1
ATOM 716 N N . ASN A 1 87 ? 3.383 -10.723 2.636 1.00 96.81 87 ASN A N 1
ATOM 717 C CA . ASN A 1 87 ? 2.760 -11.849 1.946 1.00 96.81 87 ASN A CA 1
ATOM 718 C C . ASN A 1 87 ? 3.670 -12.463 0.856 1.00 96.81 87 ASN A C 1
ATOM 720 O O . ASN A 1 87 ? 4.474 -11.793 0.211 1.00 96.81 87 ASN A O 1
ATOM 724 N N . LYS A 1 88 ? 3.520 -13.770 0.611 1.00 95.12 88 LYS A N 1
ATOM 725 C CA . LYS A 1 88 ? 4.418 -14.565 -0.253 1.00 95.12 88 LYS A CA 1
ATOM 726 C C . LYS A 1 88 ? 4.586 -14.007 -1.672 1.00 95.12 88 LYS A C 1
ATOM 728 O O . LYS A 1 88 ? 5.694 -13.980 -2.205 1.00 95.12 88 LYS A O 1
ATOM 733 N N . GLU A 1 89 ? 3.493 -13.546 -2.274 1.00 94.44 89 GLU A N 1
ATOM 734 C CA . GLU A 1 89 ? 3.472 -13.030 -3.649 1.00 94.44 89 GLU A CA 1
ATOM 735 C C . GLU A 1 89 ? 3.812 -11.531 -3.737 1.00 94.44 89 GLU A C 1
ATOM 737 O O . GLU A 1 89 ? 3.668 -10.928 -4.807 1.00 94.44 89 GLU A O 1
ATOM 742 N N . ALA A 1 90 ? 4.267 -10.930 -2.633 1.00 97.12 90 ALA A N 1
ATOM 743 C CA . ALA A 1 90 ? 4.561 -9.511 -2.529 1.00 97.12 90 ALA A CA 1
ATOM 744 C C . ALA A 1 90 ? 5.600 -9.032 -3.548 1.00 97.12 90 ALA A C 1
ATOM 746 O O . ALA A 1 90 ? 6.686 -9.617 -3.704 1.00 97.12 90 ALA A O 1
ATOM 747 N N . PHE A 1 91 ? 5.316 -7.888 -4.160 1.00 97.44 91 PHE A N 1
ATOM 748 C CA . PHE A 1 91 ? 6.259 -7.142 -4.975 1.00 97.44 91 PHE A CA 1
ATOM 749 C C . PHE A 1 91 ? 6.184 -5.641 -4.694 1.00 97.44 91 PHE A C 1
ATOM 751 O O . PHE A 1 91 ? 5.122 -5.076 -4.458 1.00 97.44 91 PHE A O 1
ATOM 758 N N . MET A 1 92 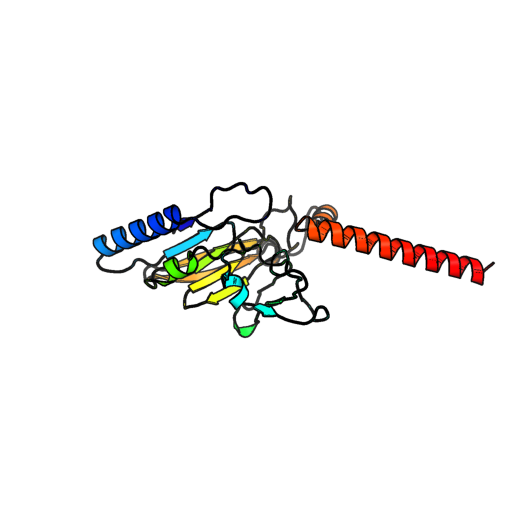? 7.348 -5.005 -4.778 1.00 97.31 92 MET A N 1
ATOM 759 C CA . MET A 1 92 ? 7.512 -3.559 -4.764 1.00 97.31 92 MET A CA 1
ATOM 760 C C . MET A 1 92 ? 8.383 -3.207 -5.964 1.00 97.31 92 MET A C 1
ATOM 762 O O . MET A 1 92 ? 9.462 -3.786 -6.130 1.00 97.31 92 MET A O 1
ATOM 766 N N . ARG A 1 93 ? 7.882 -2.346 -6.845 1.00 95.12 93 ARG A N 1
ATOM 767 C CA . ARG A 1 93 ? 8.573 -1.950 -8.088 1.00 95.12 93 ARG A CA 1
ATOM 768 C C . ARG A 1 93 ? 8.692 -0.436 -8.228 1.00 95.12 93 ARG A C 1
ATOM 770 O O . ARG A 1 93 ? 9.343 0.029 -9.158 1.00 95.12 93 ARG A O 1
ATOM 777 N N . GLU A 1 94 ? 8.115 0.303 -7.293 1.00 94.38 94 GLU A N 1
ATOM 778 C CA . GLU A 1 94 ? 8.310 1.732 -7.110 1.00 94.38 94 GLU A CA 1
ATOM 779 C C . GLU A 1 94 ? 8.331 2.060 -5.620 1.00 94.38 94 GLU A C 1
ATOM 781 O O . GLU A 1 94 ? 7.906 1.253 -4.791 1.00 94.38 94 GLU A O 1
ATOM 786 N N . SER A 1 95 ? 8.929 3.192 -5.266 1.00 93.94 95 SER A N 1
ATOM 787 C CA . SER A 1 95 ? 9.056 3.573 -3.861 1.00 93.94 95 SER A CA 1
ATOM 788 C C . SER A 1 95 ? 7.689 3.971 -3.322 1.00 93.94 95 SER A C 1
ATOM 790 O O . SER A 1 95 ? 6.966 4.638 -4.054 1.00 93.94 95 SER A O 1
ATOM 792 N N . PRO A 1 96 ? 7.363 3.633 -2.064 1.00 95.12 96 PRO A N 1
ATOM 793 C CA . PRO A 1 96 ? 6.197 4.182 -1.392 1.00 95.12 96 PRO A CA 1
ATOM 794 C C . PRO A 1 96 ? 6.132 5.702 -1.477 1.00 95.12 96 PRO A C 1
ATOM 796 O O . PRO A 1 96 ? 7.137 6.382 -1.248 1.00 95.12 96 PRO A O 1
ATOM 799 N N . ALA A 1 97 ? 4.942 6.202 -1.772 1.00 93.31 97 ALA A N 1
ATOM 800 C CA . ALA A 1 97 ? 4.593 7.611 -1.839 1.00 93.31 97 ALA A CA 1
ATOM 801 C C . ALA A 1 97 ? 4.049 8.167 -0.522 1.00 93.31 97 ALA A C 1
ATOM 803 O O . ALA A 1 97 ? 2.982 8.770 -0.479 1.00 93.31 97 ALA A O 1
ATOM 804 N N . ASP A 1 98 ? 4.792 7.971 0.564 1.00 93.94 98 ASP A N 1
ATOM 805 C CA . ASP A 1 98 ? 4.429 8.484 1.886 1.00 93.94 98 ASP A CA 1
ATOM 806 C C . ASP A 1 98 ? 4.388 10.020 1.928 1.00 93.94 98 ASP A C 1
ATOM 808 O O . ASP A 1 98 ? 5.053 10.689 1.132 1.00 93.94 98 ASP A O 1
ATOM 812 N N . PRO A 1 99 ? 3.620 10.635 2.836 1.00 92.81 99 PRO A N 1
ATOM 813 C CA . PRO A 1 99 ? 3.590 12.087 2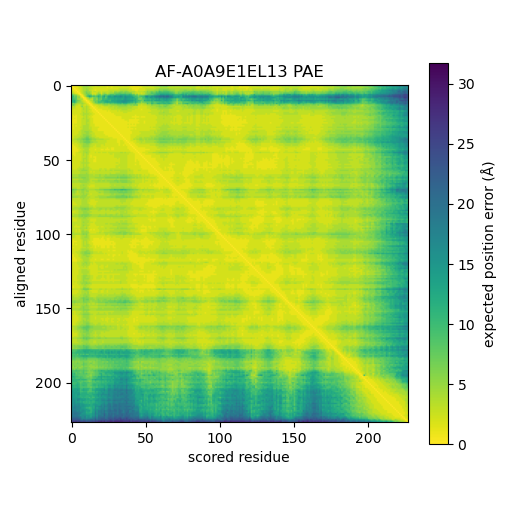.947 1.00 92.81 99 PRO A CA 1
ATOM 814 C C . PRO A 1 99 ? 4.929 12.675 3.419 1.00 92.81 99 PRO A C 1
ATOM 816 O O . PRO A 1 99 ? 5.192 13.843 3.152 1.00 92.81 99 PRO A O 1
ATOM 819 N N . GLN A 1 100 ? 5.815 11.869 4.026 1.00 90.19 100 GLN A N 1
ATOM 820 C CA . GLN A 1 100 ? 7.110 12.269 4.617 1.00 90.19 100 GLN A CA 1
ATOM 821 C C . GLN A 1 100 ? 7.005 13.154 5.854 1.00 90.19 100 GLN A C 1
ATOM 823 O O . GLN A 1 100 ? 8.014 13.537 6.444 1.00 90.19 100 GLN A O 1
ATOM 828 N N . GLU A 1 101 ? 5.776 13.402 6.276 1.00 90.69 101 GLU A N 1
ATOM 829 C CA . GLU A 1 101 ? 5.409 13.984 7.545 1.00 90.69 101 GLU A CA 1
ATOM 830 C C . GLU A 1 101 ? 4.452 13.011 8.227 1.00 90.69 101 GLU A C 1
ATOM 832 O O . GLU A 1 101 ? 3.414 12.644 7.674 1.00 90.69 101 GLU A O 1
ATOM 837 N N . ASN A 1 102 ? 4.834 12.538 9.411 1.00 94.38 102 ASN A N 1
ATOM 838 C CA . ASN A 1 102 ? 3.980 11.663 10.198 1.00 94.38 102 ASN A CA 1
ATOM 839 C C . ASN A 1 102 ? 3.008 12.523 11.010 1.00 94.38 102 ASN A C 1
ATOM 841 O O . ASN A 1 102 ? 3.418 13.178 11.965 1.00 94.38 102 ASN A O 1
ATOM 845 N N . SER A 1 103 ? 1.731 12.510 10.631 1.00 95.69 103 SER A N 1
ATOM 846 C CA . SER A 1 103 ? 0.681 13.271 11.316 1.00 95.69 103 SER A CA 1
ATOM 847 C C . SER A 1 103 ? 0.155 12.608 12.594 1.00 95.69 103 SER A C 1
ATOM 849 O O . SER A 1 103 ? -0.727 13.160 13.250 1.00 95.69 103 SER A O 1
ATOM 851 N N . GLY A 1 104 ? 0.648 11.417 12.949 1.00 97.56 104 GLY A N 1
ATOM 852 C CA . GLY A 1 104 ? 0.098 10.600 14.034 1.00 97.56 104 GLY A CA 1
ATOM 853 C C . GLY A 1 104 ? -1.124 9.770 13.619 1.00 97.56 104 GLY A C 1
ATOM 854 O O . GLY A 1 104 ? -1.776 9.171 14.475 1.00 97.56 104 GLY A O 1
ATOM 855 N N . GLU A 1 105 ? -1.439 9.700 12.318 1.00 97.69 105 GLU A N 1
ATOM 856 C CA . GLU A 1 105 ? -2.547 8.897 11.781 1.00 97.69 105 GLU A CA 1
ATOM 857 C C . GLU A 1 105 ? -2.455 7.430 12.230 1.00 97.69 105 GLU A C 1
ATOM 859 O O . GLU A 1 105 ? -3.396 6.888 12.815 1.00 97.69 105 GLU A O 1
ATOM 864 N N . PHE A 1 106 ? -1.309 6.787 11.991 1.00 98.25 106 PHE A N 1
ATOM 865 C CA . PHE A 1 106 ? -1.126 5.377 12.322 1.00 98.25 106 PHE A CA 1
ATOM 866 C C . PHE A 1 106 ? -1.150 5.121 13.832 1.00 98.25 106 PHE A C 1
ATOM 868 O O . PHE A 1 106 ? -1.730 4.133 14.284 1.00 98.25 106 PHE A O 1
ATOM 875 N N . GLU A 1 107 ? -0.572 6.028 14.622 1.00 98.25 107 GLU A N 1
ATOM 876 C CA . GLU A 1 107 ? -0.617 5.964 16.083 1.00 98.25 107 GLU A CA 1
ATOM 877 C C . GLU A 1 107 ? -2.064 6.005 16.592 1.00 98.25 107 GLU A C 1
ATOM 879 O O . GLU A 1 107 ? -2.473 5.139 17.369 1.00 98.25 107 GLU A O 1
ATOM 884 N N . ALA A 1 108 ? -2.879 6.937 16.086 1.00 98.06 108 ALA A N 1
ATOM 885 C CA . ALA A 1 108 ? -4.296 7.023 16.429 1.00 98.06 108 ALA A CA 1
ATOM 886 C C . ALA A 1 108 ? -5.070 5.747 16.049 1.00 98.06 108 ALA A C 1
ATOM 888 O O . ALA A 1 108 ? -5.952 5.307 16.793 1.00 98.06 108 ALA A O 1
ATOM 889 N N . MET A 1 109 ? -4.738 5.130 14.912 1.00 97.56 109 MET A N 1
ATOM 890 C CA . MET A 1 109 ? -5.339 3.865 14.470 1.00 97.56 109 MET A CA 1
ATOM 891 C C . MET A 1 109 ? -4.919 2.663 15.327 1.00 97.56 109 MET A C 1
ATOM 893 O O . MET A 1 109 ? -5.688 1.712 15.464 1.00 97.56 109 MET A O 1
ATOM 897 N N . CYS A 1 110 ? -3.732 2.703 15.930 1.00 98.00 110 CYS A N 1
ATOM 898 C CA . CYS A 1 110 ? -3.256 1.662 16.841 1.00 98.00 110 CYS A CA 1
ATOM 899 C C . CYS A 1 110 ? -3.799 1.821 18.271 1.00 98.00 110 CYS A C 1
ATOM 901 O O . CYS A 1 110 ? -3.928 0.823 18.978 1.00 98.00 110 CYS A O 1
ATOM 903 N N . GLU A 1 111 ? -4.132 3.048 18.688 1.00 97.69 111 GLU A N 1
ATOM 904 C CA . GLU A 1 111 ? -4.447 3.457 20.069 1.00 97.69 111 GLU A CA 1
ATOM 905 C C . GLU A 1 111 ? -5.388 2.504 20.830 1.00 97.69 111 GLU A C 1
ATOM 907 O O . GLU A 1 111 ? -5.154 2.214 22.002 1.00 97.69 111 GLU A O 1
ATOM 912 N N . LYS A 1 112 ? -6.443 1.998 20.176 1.00 97.19 112 LYS A N 1
ATOM 913 C CA . LYS A 1 112 ? -7.447 1.111 20.795 1.00 97.19 112 LYS A CA 1
ATOM 914 C C . LYS A 1 112 ? -7.448 -0.324 20.264 1.00 97.19 112 LYS A C 1
ATOM 916 O O . LYS A 1 112 ? -8.270 -1.132 20.698 1.00 97.19 112 LYS A O 1
ATOM 921 N N . GLY A 1 113 ? -6.553 -0.662 19.333 1.00 95.69 113 GLY A N 1
ATOM 922 C CA . GLY A 1 113 ? -6.501 -1.993 18.714 1.00 95.69 113 GLY A CA 1
ATOM 923 C C . GLY A 1 113 ? -7.761 -2.374 17.920 1.00 95.69 113 GLY A C 1
ATOM 924 O O . GLY A 1 113 ? -8.039 -3.561 17.712 1.00 95.69 113 GLY A O 1
ATOM 925 N N . ASP A 1 114 ? -8.553 -1.388 17.497 1.00 96.00 114 ASP A N 1
ATOM 926 C CA . ASP A 1 114 ? -9.770 -1.584 16.715 1.00 96.00 114 ASP A CA 1
ATOM 927 C C . ASP A 1 114 ? -9.460 -1.776 15.225 1.00 96.00 114 ASP A C 1
ATOM 929 O O . ASP A 1 114 ? -10.078 -2.619 14.571 1.00 96.00 114 ASP A O 1
ATOM 933 N N . ILE A 1 115 ? -8.458 -1.084 14.682 1.00 98.06 115 ILE A N 1
ATOM 934 C CA . ILE A 1 115 ? -8.075 -1.229 13.275 1.00 98.06 115 ILE A CA 1
ATOM 935 C C . ILE A 1 115 ? -7.305 -2.533 13.038 1.00 98.06 115 ILE A C 1
ATOM 937 O O . ILE A 1 115 ? -6.276 -2.804 13.648 1.00 98.06 115 ILE A O 1
ATOM 941 N N . ARG A 1 116 ? -7.804 -3.356 12.109 1.00 97.94 116 ARG A N 1
ATOM 942 C CA . ARG A 1 116 ? -7.206 -4.644 11.714 1.00 97.94 116 ARG A CA 1
ATOM 943 C C . ARG A 1 116 ? -6.431 -4.574 10.411 1.00 97.94 116 ARG A C 1
ATOM 945 O O . ARG A 1 116 ? -5.538 -5.391 10.194 1.00 97.94 116 ARG A O 1
ATOM 952 N N . GLY A 1 117 ? -6.730 -3.596 9.562 1.00 98.12 117 GLY A N 1
ATOM 953 C CA . GLY A 1 117 ? -5.967 -3.382 8.344 1.00 98.12 117 GLY A CA 1
ATOM 954 C C . GLY A 1 117 ? -6.098 -1.981 7.774 1.00 98.12 117 GLY A C 1
ATOM 955 O O . GLY A 1 117 ? -7.124 -1.323 7.952 1.00 98.12 117 GLY A O 1
ATOM 956 N N . ILE A 1 118 ? -5.046 -1.552 7.086 1.00 98.38 118 ILE A N 1
ATOM 957 C CA . ILE A 1 118 ? -4.949 -0.264 6.402 1.00 98.38 118 ILE A CA 1
ATOM 958 C C . ILE A 1 118 ? -4.396 -0.543 5.006 1.00 98.38 118 ILE A C 1
ATOM 960 O O . ILE A 1 118 ? -3.299 -1.097 4.864 1.00 98.38 118 ILE A O 1
ATOM 964 N N . TYR A 1 119 ? -5.165 -0.203 3.973 1.00 98.06 119 TYR A N 1
ATOM 965 C CA . TYR A 1 119 ? -4.818 -0.537 2.597 1.00 98.06 119 TYR A CA 1
ATOM 966 C C . TYR A 1 119 ? -4.774 0.683 1.686 1.00 98.06 119 TYR A C 1
ATOM 968 O O . TYR A 1 119 ? -5.699 1.497 1.667 1.00 98.06 119 TYR A O 1
ATOM 976 N N . PHE A 1 120 ? -3.696 0.752 0.902 1.00 96.31 120 PHE A N 1
ATOM 977 C CA . PHE A 1 120 ? -3.342 1.905 0.080 1.00 96.31 120 PHE A CA 1
ATOM 978 C C . PHE A 1 120 ? -3.420 1.619 -1.414 1.00 96.31 120 PHE A C 1
ATOM 980 O O . PHE A 1 120 ? -3.311 0.466 -1.854 1.00 96.31 120 PHE A O 1
ATOM 987 N N . GLY A 1 121 ? -3.551 2.696 -2.184 1.00 94.69 121 GLY A N 1
ATOM 988 C CA . GLY A 1 121 ? -3.348 2.716 -3.627 1.00 94.69 121 GLY A CA 1
ATOM 989 C C . GLY A 1 121 ? -2.132 3.566 -3.989 1.00 94.69 121 GLY A C 1
ATOM 990 O O . GLY A 1 121 ? -1.044 3.335 -3.478 1.00 94.69 121 GLY A O 1
ATOM 991 N N . HIS A 1 122 ? -2.347 4.541 -4.876 1.00 94.75 122 HIS A N 1
ATOM 992 C CA . HIS A 1 122 ? -1.362 5.499 -5.390 1.00 94.75 122 HIS A CA 1
ATOM 993 C C . HIS A 1 122 ? -0.221 4.895 -6.226 1.00 94.75 122 HIS A C 1
ATOM 995 O O . HIS A 1 122 ? -0.118 5.180 -7.419 1.00 94.75 122 HIS A O 1
ATOM 1001 N N . ASP A 1 123 ? 0.581 4.011 -5.640 1.00 95.06 123 ASP A N 1
ATOM 1002 C CA . ASP A 1 123 ? 1.736 3.376 -6.275 1.00 95.06 123 ASP A CA 1
ATOM 1003 C C . ASP A 1 123 ? 1.309 2.113 -7.031 1.00 95.06 123 ASP A C 1
ATOM 1005 O O . ASP A 1 123 ? 1.253 1.001 -6.492 1.00 95.06 123 ASP A O 1
ATOM 1009 N N . HIS A 1 124 ? 0.961 2.272 -8.309 1.00 96.25 124 HIS A N 1
ATOM 1010 C CA . HIS A 1 124 ? 0.283 1.226 -9.080 1.00 96.25 124 HIS A CA 1
ATOM 1011 C C . HIS A 1 124 ? 1.080 -0.078 -9.221 1.00 96.25 124 HIS A C 1
ATOM 1013 O O . HIS A 1 124 ? 0.488 -1.123 -9.497 1.00 96.25 124 HIS A O 1
ATOM 1019 N N . ASN A 1 125 ? 2.402 -0.037 -9.096 1.00 96.62 125 ASN A N 1
ATOM 1020 C CA . ASN A 1 125 ? 3.323 -1.158 -9.238 1.00 96.62 125 ASN A CA 1
ATOM 1021 C C . ASN A 1 125 ? 3.713 -1.810 -7.908 1.00 96.62 125 ASN A C 1
ATOM 1023 O O . ASN A 1 125 ? 4.645 -2.624 -7.896 1.00 96.62 125 ASN A O 1
ATOM 1027 N N . ASN A 1 126 ? 3.015 -1.498 -6.820 1.00 97.75 126 ASN A N 1
ATOM 1028 C CA . ASN A 1 126 ? 3.229 -2.118 -5.522 1.00 97.75 126 ASN A CA 1
ATOM 1029 C C . ASN A 1 126 ? 2.048 -3.022 -5.154 1.00 97.75 126 ASN A C 1
ATOM 1031 O O . ASN A 1 126 ? 0.887 -2.684 -5.352 1.00 97.75 126 ASN A O 1
ATOM 1035 N N . SER A 1 127 ? 2.351 -4.209 -4.638 1.00 97.88 127 SER A N 1
ATOM 1036 C CA . SER A 1 127 ? 1.365 -5.149 -4.107 1.00 97.88 127 SER A CA 1
ATOM 1037 C C . SER A 1 127 ? 2.031 -5.942 -3.002 1.00 97.88 127 SER A C 1
ATOM 1039 O O . SER A 1 127 ? 2.861 -6.816 -3.261 1.00 97.88 127 SER A O 1
ATOM 1041 N N . PHE A 1 128 ? 1.726 -5.583 -1.764 1.00 98.25 128 PHE A N 1
ATOM 1042 C CA . PHE A 1 128 ? 2.200 -6.290 -0.582 1.00 98.25 128 PHE A CA 1
ATOM 1043 C C . PHE A 1 128 ? 1.322 -5.952 0.617 1.00 98.25 128 PHE A C 1
ATOM 1045 O O . PHE A 1 128 ? 0.623 -4.938 0.604 1.00 98.25 128 PHE A O 1
ATOM 1052 N N . ASN A 1 129 ? 1.361 -6.780 1.650 1.00 98.38 129 ASN A N 1
ATOM 1053 C CA . ASN A 1 129 ? 0.813 -6.468 2.962 1.00 98.38 129 ASN A CA 1
ATOM 1054 C C . ASN A 1 129 ? 1.593 -7.203 4.056 1.00 98.38 129 ASN A C 1
ATOM 1056 O O . ASN A 1 129 ? 2.146 -8.276 3.803 1.00 98.38 129 ASN A O 1
ATOM 1060 N N . GLY A 1 130 ? 1.640 -6.624 5.250 1.00 98.00 130 GLY A N 1
ATOM 1061 C CA . GLY A 1 130 ? 2.379 -7.149 6.393 1.00 98.00 130 GLY A CA 1
ATOM 1062 C C . GLY A 1 130 ? 1.906 -6.543 7.709 1.00 98.00 130 GLY A C 1
ATOM 1063 O O . GLY A 1 130 ? 1.204 -5.536 7.720 1.00 98.00 130 GLY A O 1
ATOM 1064 N N . LEU A 1 131 ? 2.283 -7.161 8.828 1.00 97.75 131 LEU A N 1
ATOM 1065 C CA . LEU A 1 131 ? 1.894 -6.678 10.153 1.00 97.75 131 LEU A CA 1
ATOM 1066 C C . LEU A 1 131 ? 2.859 -5.606 10.670 1.00 97.75 131 LEU A C 1
ATOM 1068 O O . LEU A 1 131 ? 4.075 -5.825 10.737 1.00 97.75 131 LEU A O 1
ATOM 1072 N N . ILE A 1 132 ? 2.289 -4.485 11.105 1.00 98.19 132 ILE A N 1
ATOM 1073 C CA . ILE A 1 132 ? 2.950 -3.402 11.837 1.00 98.19 132 ILE A CA 1
ATOM 1074 C C . ILE A 1 132 ? 2.093 -3.132 13.074 1.00 98.19 132 ILE A C 1
ATOM 1076 O O . ILE A 1 132 ? 0.903 -2.876 12.937 1.00 98.19 132 ILE A O 1
ATOM 1080 N N . ASN A 1 133 ? 2.655 -3.266 14.278 1.00 96.62 133 ASN A N 1
ATOM 1081 C CA . ASN A 1 133 ? 1.935 -3.080 15.551 1.00 96.62 133 ASN A CA 1
ATOM 1082 C C . ASN A 1 133 ? 0.579 -3.819 15.638 1.00 96.62 133 ASN A C 1
ATOM 1084 O O . ASN A 1 133 ? -0.385 -3.317 16.200 1.00 96.62 133 ASN A O 1
ATOM 1088 N N . GLY A 1 134 ? 0.497 -5.024 15.061 1.00 95.25 134 GLY A N 1
ATOM 1089 C CA . GLY A 1 134 ? -0.732 -5.828 15.037 1.00 95.25 134 GLY A CA 1
ATOM 1090 C C . GLY A 1 134 ? -1.750 -5.440 13.954 1.00 95.25 134 GLY A C 1
ATOM 1091 O O . GLY A 1 134 ? -2.742 -6.147 13.790 1.00 95.25 134 GLY A O 1
ATOM 1092 N N . VAL A 1 135 ? -1.487 -4.392 13.172 1.00 98.12 135 VAL A N 1
ATOM 1093 C CA . VAL A 1 135 ? -2.321 -3.930 12.055 1.00 98.12 135 VAL A CA 1
ATOM 1094 C C . VAL A 1 135 ? -1.765 -4.453 10.729 1.00 98.12 135 VAL A C 1
ATOM 1096 O O . VAL A 1 135 ? -0.563 -4.367 10.471 1.00 98.12 135 VAL A O 1
ATOM 1099 N N . ASN A 1 136 ? -2.624 -4.999 9.864 1.00 98.12 136 ASN A N 1
ATOM 1100 C CA . ASN A 1 136 ? -2.229 -5.456 8.531 1.00 98.12 136 ASN A CA 1
ATOM 1101 C C . ASN A 1 136 ? -2.183 -4.284 7.538 1.00 98.12 136 ASN A C 1
ATOM 1103 O O . ASN A 1 136 ? -3.213 -3.824 7.050 1.00 98.12 136 ASN A O 1
ATOM 1107 N N . VAL A 1 137 ? -0.982 -3.811 7.235 1.00 98.38 137 VAL A N 1
ATOM 1108 C CA . VAL A 1 137 ? -0.726 -2.626 6.412 1.00 98.38 137 VAL A CA 1
ATOM 1109 C C . VAL A 1 137 ? -0.267 -3.054 5.021 1.00 98.38 137 VAL A C 1
ATOM 1111 O O . VAL A 1 137 ? 0.610 -3.915 4.905 1.00 98.38 137 VAL A O 1
ATOM 1114 N N . GLY A 1 138 ? -0.812 -2.479 3.942 1.00 96.31 138 GLY A N 1
ATOM 1115 C CA . GLY A 1 138 ? -0.352 -2.873 2.608 1.00 96.31 138 GLY A CA 1
ATOM 1116 C C . GLY A 1 138 ? -0.877 -2.114 1.392 1.00 96.31 138 GLY A C 1
ATOM 1117 O O . GLY A 1 138 ? -1.946 -1.522 1.403 1.00 96.31 138 GLY A O 1
ATOM 1118 N N . TYR A 1 139 ? -0.149 -2.245 0.286 1.00 98.00 139 TYR A N 1
ATOM 1119 C CA . TYR A 1 139 ? -0.497 -1.697 -1.028 1.00 98.00 139 TYR A CA 1
ATOM 1120 C C . TYR A 1 139 ? -1.322 -2.638 -1.886 1.00 98.00 139 TYR A C 1
ATOM 1122 O O . TYR A 1 139 ? -1.051 -3.842 -1.921 1.00 98.00 139 TYR A O 1
ATOM 1130 N N . THR A 1 140 ? -2.218 -2.048 -2.672 1.00 97.69 140 THR A N 1
ATOM 1131 C CA . THR A 1 140 ? -2.914 -2.690 -3.786 1.00 97.69 140 THR A CA 1
ATOM 1132 C C . THR A 1 140 ? -2.426 -2.113 -5.110 1.00 97.69 140 THR A C 1
ATOM 1134 O O . THR A 1 140 ? -2.412 -0.900 -5.309 1.00 97.69 140 THR A O 1
ATOM 1137 N N . GLN A 1 141 ? -2.077 -2.991 -6.044 1.00 97.06 141 GLN A N 1
ATOM 1138 C CA . GLN A 1 141 ? -1.634 -2.598 -7.373 1.00 97.06 141 GLN A CA 1
ATOM 1139 C C . GLN A 1 141 ? -2.767 -2.013 -8.224 1.00 97.06 141 GLN A C 1
ATOM 1141 O O . GLN A 1 141 ? -3.946 -2.286 -8.006 1.00 97.06 141 GLN A O 1
ATOM 1146 N N . GLY A 1 142 ? -2.410 -1.289 -9.284 1.00 96.00 142 GLY A N 1
ATOM 1147 C CA . GLY A 1 142 ? -3.384 -0.760 -10.237 1.00 96.00 142 GLY A CA 1
ATOM 1148 C C . GLY A 1 142 ? -4.113 -1.864 -11.018 1.00 96.00 142 GLY A C 1
ATOM 1149 O O . GLY A 1 142 ? -3.483 -2.775 -11.560 1.00 96.00 142 GLY A O 1
ATOM 1150 N N . ALA A 1 143 ? -5.438 -1.751 -11.144 1.00 94.31 143 ALA A N 1
ATOM 1151 C CA . ALA A 1 143 ? -6.267 -2.688 -11.912 1.00 94.31 143 ALA A CA 1
ATOM 1152 C C . ALA A 1 143 ? -6.387 -2.319 -13.405 1.00 94.31 143 ALA A C 1
ATOM 1154 O O . ALA A 1 143 ? -6.399 -3.192 -14.272 1.00 94.31 143 ALA A O 1
ATOM 1155 N N . GLY A 1 144 ? -6.475 -1.021 -13.717 1.00 90.69 144 GLY A N 1
ATOM 1156 C CA . GLY A 1 144 ? -6.765 -0.525 -15.068 1.00 90.69 144 GLY A CA 1
ATOM 1157 C C . GLY A 1 144 ? -5.593 -0.645 -16.045 1.00 90.69 144 GLY A C 1
ATOM 1158 O O . GLY A 1 144 ? -4.438 -0.588 -15.644 1.00 90.69 144 GLY A O 1
ATOM 1159 N N . PHE A 1 145 ? -5.880 -0.759 -17.345 1.00 90.12 145 PHE A N 1
ATOM 1160 C CA . PHE A 1 145 ? -4.879 -0.940 -18.414 1.00 90.12 145 PHE A CA 1
ATOM 116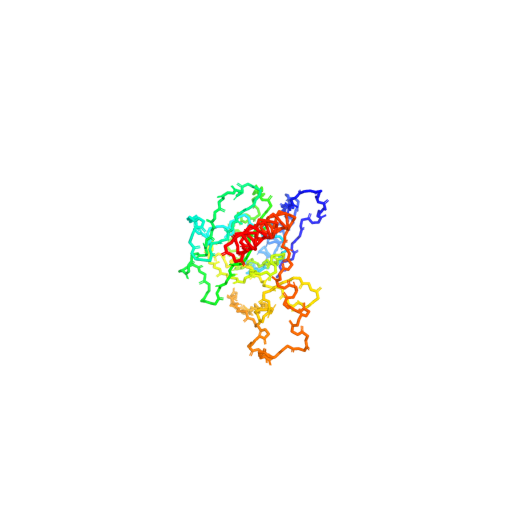1 C C . PHE A 1 145 ? -4.609 0.319 -19.264 1.00 90.12 145 PHE A C 1
ATOM 1163 O O . PHE A 1 145 ? -3.865 0.263 -20.244 1.00 90.12 145 PHE A O 1
ATOM 1170 N N . ASN A 1 146 ? -5.202 1.457 -18.893 1.00 89.50 146 ASN A N 1
ATOM 1171 C CA . ASN A 1 146 ? -5.030 2.751 -19.573 1.00 89.50 146 ASN A CA 1
ATOM 1172 C C . ASN A 1 146 ? -4.096 3.715 -18.818 1.00 89.50 146 ASN A C 1
ATOM 1174 O O . ASN A 1 146 ? -4.037 4.895 -19.140 1.00 89.50 146 ASN A O 1
ATOM 1178 N N . VAL A 1 147 ? -3.382 3.212 -17.813 1.00 88.56 147 VAL A N 1
ATOM 1179 C CA . VAL A 1 147 ? -2.400 3.943 -17.001 1.00 88.56 147 VAL A CA 1
ATOM 1180 C C . VAL A 1 147 ? -1.179 3.056 -16.773 1.00 88.56 147 VAL A C 1
ATOM 1182 O O . VAL A 1 147 ? -1.236 1.847 -17.031 1.00 88.56 147 VAL A O 1
ATOM 1185 N N . TYR A 1 148 ? -0.078 3.616 -16.269 1.00 92.81 148 TYR A N 1
ATOM 1186 C CA . TYR A 1 148 ? 1.091 2.819 -15.897 1.00 92.81 148 TYR A CA 1
ATOM 1187 C C . TYR A 1 148 ? 0.740 1.740 -14.853 1.00 92.81 148 TYR A C 1
ATOM 1189 O O . TYR A 1 148 ? -0.296 1.807 -14.183 1.00 92.81 148 TYR A O 1
ATOM 1197 N N . GLY A 1 149 ? 1.540 0.679 -14.770 1.00 93.19 149 GLY A N 1
ATOM 1198 C CA . GLY A 1 149 ? 1.336 -0.372 -13.771 1.00 93.19 149 GLY A CA 1
ATOM 1199 C C . GLY A 1 149 ? 2.000 -1.707 -14.119 1.00 93.19 149 GLY A C 1
ATOM 1200 O O . GLY A 1 149 ? 2.657 -1.828 -15.154 1.00 93.19 149 GLY A O 1
ATOM 1201 N N . PRO A 1 150 ? 1.794 -2.754 -13.300 1.00 93.81 150 PRO A N 1
ATOM 1202 C CA . PRO A 1 150 ? 2.708 -3.892 -13.196 1.00 93.81 150 PRO A CA 1
ATOM 1203 C C . PRO A 1 150 ? 2.434 -5.000 -14.227 1.00 93.81 150 PRO A C 1
ATOM 1205 O O . PRO A 1 150 ? 2.670 -6.186 -13.978 1.00 93.81 150 PRO A O 1
ATOM 1208 N N . GLY A 1 151 ? 1.925 -4.625 -15.401 1.00 92.06 151 GLY A N 1
ATOM 1209 C CA . GLY A 1 151 ? 1.647 -5.541 -16.503 1.00 92.06 151 GLY A CA 1
ATOM 1210 C C . GLY A 1 151 ? 0.602 -6.595 -16.146 1.00 92.06 151 GLY A C 1
ATOM 1211 O O . GLY A 1 151 ? -0.537 -6.277 -15.826 1.00 92.06 151 GLY A O 1
ATOM 1212 N N . LYS A 1 152 ? 0.977 -7.875 -16.209 1.00 92.44 152 LYS A N 1
ATOM 1213 C CA . LYS A 1 152 ? 0.052 -8.991 -15.936 1.00 92.44 152 LYS A CA 1
ATOM 1214 C C . LYS A 1 152 ? -0.264 -9.168 -14.445 1.00 92.44 152 LYS A C 1
ATOM 1216 O O . LYS A 1 152 ? -1.175 -9.920 -14.107 1.00 92.44 152 LYS A O 1
ATOM 1221 N N . ASP A 1 153 ? 0.482 -8.496 -13.567 1.00 95.00 153 ASP A N 1
ATOM 1222 C CA . ASP A 1 153 ? 0.221 -8.490 -12.125 1.00 95.00 153 ASP A CA 1
ATOM 1223 C C . ASP A 1 153 ? -0.845 -7.471 -11.706 1.00 95.00 153 ASP A C 1
ATOM 1225 O O . ASP A 1 153 ? -1.213 -7.466 -10.533 1.00 95.00 153 ASP A O 1
ATOM 1229 N N . ARG A 1 154 ? -1.369 -6.659 -12.642 1.00 95.12 154 ARG A N 1
ATOM 1230 C CA . ARG A 1 154 ? -2.543 -5.803 -12.409 1.00 95.12 154 ARG A CA 1
ATOM 1231 C C . ARG A 1 154 ? -3.659 -6.598 -11.755 1.00 95.12 154 ARG A C 1
ATOM 1233 O O . ARG A 1 154 ? -3.838 -7.776 -12.064 1.00 95.12 154 ARG A O 1
ATOM 1240 N N . GLY A 1 155 ? -4.400 -5.972 -10.860 1.00 95.56 155 GLY A N 1
ATOM 1241 C CA . GLY A 1 155 ? -5.372 -6.698 -10.066 1.00 95.56 155 GLY A CA 1
ATOM 1242 C C . GLY A 1 155 ? -6.054 -5.835 -9.032 1.00 95.56 155 GLY A C 1
ATOM 1243 O O . GLY A 1 155 ? -5.898 -4.619 -9.022 1.00 95.56 155 GLY A O 1
ATOM 1244 N N . THR A 1 156 ? -6.800 -6.503 -8.173 1.00 96.00 156 THR A N 1
ATOM 1245 C CA . THR A 1 156 ? -7.478 -5.924 -7.021 1.00 96.00 156 THR A CA 1
ATOM 1246 C C . THR A 1 156 ? -7.042 -6.659 -5.763 1.00 96.00 156 THR A C 1
ATOM 1248 O O . THR A 1 156 ? -6.509 -7.771 -5.824 1.00 96.00 156 THR A O 1
ATOM 1251 N N . ARG A 1 157 ? -7.285 -6.043 -4.611 1.00 96.50 157 ARG A N 1
ATOM 1252 C CA . ARG A 1 157 ? -7.195 -6.701 -3.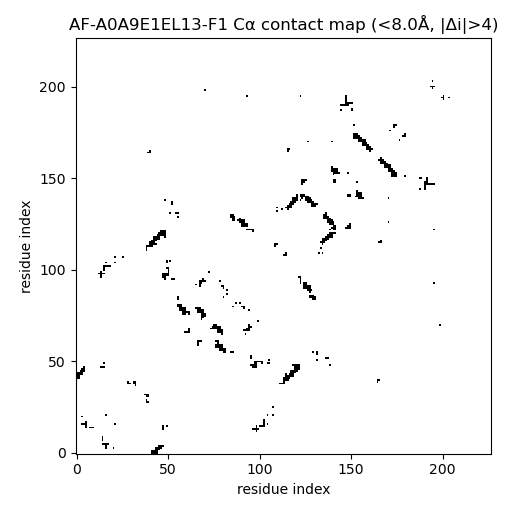313 1.00 96.50 157 ARG A CA 1
ATOM 1253 C C . ARG A 1 157 ? -8.595 -7.059 -2.843 1.00 96.50 157 ARG A C 1
ATOM 1255 O O . ARG A 1 157 ? -9.492 -6.220 -2.900 1.00 96.50 157 ARG A O 1
ATOM 1262 N N . VAL A 1 158 ? -8.765 -8.293 -2.388 1.00 96.81 158 VAL A N 1
ATOM 1263 C CA . VAL A 1 158 ? -9.973 -8.746 -1.695 1.00 96.81 158 VAL A CA 1
ATOM 1264 C C . VAL A 1 158 ? -9.718 -8.666 -0.200 1.00 96.81 158 VAL A C 1
ATOM 1266 O O . VAL A 1 158 ? -8.626 -9.006 0.260 1.00 96.81 158 VAL A O 1
ATOM 1269 N N . ILE A 1 159 ? -10.707 -8.178 0.542 1.00 97.19 159 ILE A N 1
ATOM 1270 C CA . ILE A 1 159 ? -10.667 -8.049 1.997 1.00 97.19 159 ILE A CA 1
ATOM 1271 C C . ILE A 1 159 ? -11.901 -8.768 2.528 1.00 97.19 159 ILE A C 1
ATOM 1273 O O . ILE A 1 159 ? -13.018 -8.271 2.373 1.00 97.19 159 ILE A O 1
ATOM 1277 N N . ASP A 1 160 ? -11.689 -9.929 3.134 1.00 97.19 160 ASP A N 1
ATOM 1278 C CA . ASP A 1 160 ? -12.754 -10.724 3.731 1.00 97.19 160 ASP A CA 1
ATOM 1279 C C . ASP A 1 160 ? -12.951 -10.281 5.180 1.00 97.19 160 ASP A C 1
ATOM 1281 O O . ASP A 1 160 ? -12.011 -10.253 5.981 1.00 97.19 160 ASP A O 1
ATOM 1285 N N . LEU A 1 161 ? -14.185 -9.893 5.499 1.00 95.94 161 LEU A N 1
ATOM 1286 C CA . LEU A 1 161 ? -14.589 -9.427 6.821 1.00 95.94 161 LEU A 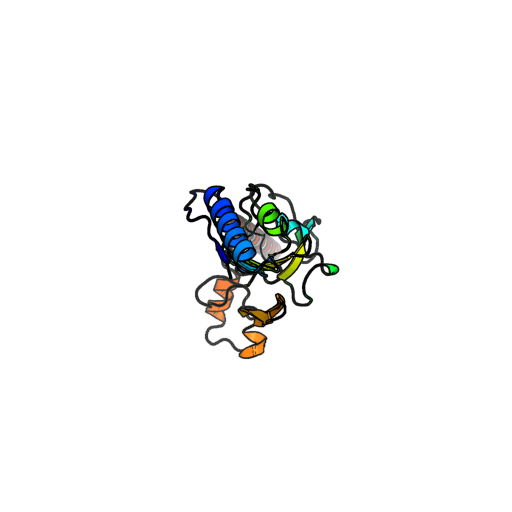CA 1
ATOM 1287 C C . LEU A 1 161 ? -15.449 -10.498 7.485 1.00 95.94 161 LEU A C 1
ATOM 1289 O O . LEU A 1 161 ? -16.514 -10.851 6.976 1.00 95.94 161 LEU A O 1
ATOM 1293 N N . TYR A 1 162 ? -15.009 -10.978 8.642 1.00 95.81 162 TYR A N 1
ATOM 1294 C CA . TYR A 1 162 ? -15.717 -12.006 9.394 1.00 95.81 162 TYR A CA 1
ATOM 1295 C C . TYR A 1 162 ? -16.495 -11.398 10.564 1.00 95.81 162 TYR A C 1
ATOM 1297 O O . TYR A 1 162 ? -16.081 -10.410 11.172 1.00 95.81 162 TYR A O 1
ATOM 1305 N N . SER A 1 163 ? -17.628 -12.009 10.923 1.00 92.00 163 SER A N 1
ATOM 1306 C CA . SER A 1 163 ? -18.500 -11.524 12.006 1.00 92.00 163 SER A CA 1
ATOM 1307 C C . SER A 1 163 ? -17.832 -11.523 13.385 1.00 92.00 163 SER A C 1
ATOM 1309 O O . SER A 1 163 ? -18.236 -10.763 14.260 1.00 92.00 163 SER A O 1
ATOM 1311 N N . ASN A 1 164 ? -16.794 -12.340 13.576 1.00 92.50 164 ASN A N 1
ATOM 1312 C CA . ASN A 1 164 ? -15.980 -12.374 14.792 1.00 92.50 164 ASN A CA 1
ATOM 1313 C C . ASN A 1 164 ? -14.917 -11.257 14.851 1.00 92.50 164 ASN A C 1
ATOM 1315 O O . ASN A 1 164 ? -14.139 -11.214 15.803 1.00 92.50 164 ASN A O 1
ATOM 1319 N N . GLY A 1 165 ? -14.853 -10.380 13.843 1.00 90.56 165 GLY A N 1
ATOM 1320 C CA . GLY A 1 165 ? -13.897 -9.277 13.782 1.00 90.56 165 GLY A CA 1
ATOM 1321 C C . GLY A 1 165 ? -12.562 -9.600 13.115 1.00 90.56 165 GLY A C 1
ATOM 1322 O O . GLY A 1 165 ? -11.713 -8.712 13.009 1.00 90.56 165 GLY A O 1
ATOM 1323 N N . THR A 1 166 ? -12.348 -10.840 12.673 1.00 93.69 166 THR A N 1
ATOM 1324 C CA . THR A 1 166 ? -11.158 -11.205 11.897 1.00 93.69 166 THR A CA 1
ATOM 1325 C C . THR A 1 166 ? -11.229 -10.596 10.496 1.00 93.69 166 THR A C 1
ATOM 1327 O O . THR A 1 166 ? -12.306 -10.456 9.913 1.00 93.69 166 THR A O 1
ATOM 1330 N N . VAL A 1 167 ? -10.060 -10.239 9.957 1.00 95.81 167 VAL A N 1
ATOM 1331 C CA . VAL A 1 167 ? -9.890 -9.733 8.594 1.00 95.81 167 VAL A CA 1
ATOM 1332 C C . VAL A 1 167 ? -8.837 -10.572 7.887 1.00 95.81 167 VAL A C 1
ATOM 1334 O O . VAL A 1 167 ? -7.724 -10.725 8.393 1.00 95.81 167 VAL A O 1
ATOM 1337 N N . GLU A 1 168 ? -9.176 -11.076 6.708 1.00 95.94 168 GLU A N 1
ATOM 1338 C CA . GLU A 1 168 ? -8.232 -11.724 5.798 1.00 95.94 168 GLU A CA 1
ATOM 1339 C C . GLU A 1 168 ? -8.133 -10.931 4.499 1.00 95.94 168 GLU A C 1
ATOM 1341 O O . GLU A 1 168 ? -9.031 -10.173 4.134 1.00 95.94 168 GLU A O 1
ATOM 1346 N N . THR A 1 169 ? -7.010 -11.066 3.797 1.00 96.56 169 THR A N 1
ATOM 1347 C CA . THR A 1 169 ? -6.828 -10.377 2.523 1.00 96.56 169 THR A CA 1
ATOM 1348 C C . THR A 1 169 ? -5.912 -11.141 1.580 1.00 96.56 169 THR A C 1
ATOM 1350 O O . THR A 1 169 ? -4.962 -11.800 2.009 1.00 96.56 169 THR A O 1
ATOM 1353 N N . TYR A 1 170 ? -6.188 -11.031 0.284 1.00 95.12 170 TYR A N 1
ATOM 1354 C CA . TYR A 1 170 ? -5.370 -11.591 -0.784 1.00 95.12 170 TYR A CA 1
ATOM 1355 C C . TYR A 1 170 ? -5.502 -10.761 -2.064 1.00 95.12 170 TYR A C 1
ATOM 1357 O O . TYR A 1 170 ? -6.459 -10.010 -2.256 1.00 95.12 170 TYR A O 1
ATOM 1365 N N . ASP A 1 171 ? -4.532 -10.910 -2.967 1.00 93.56 171 ASP A N 1
ATOM 1366 C CA . ASP A 1 171 ? -4.522 -10.191 -4.240 1.00 93.56 171 ASP A CA 1
ATOM 1367 C C . ASP A 1 171 ? -5.114 -11.058 -5.365 1.00 93.56 171 ASP A C 1
ATOM 1369 O O . ASP A 1 171 ? -4.632 -12.159 -5.657 1.00 93.56 171 ASP A O 1
ATOM 1373 N N . MET A 1 172 ? -6.106 -10.527 -6.075 1.00 95.00 172 MET A N 1
ATOM 1374 C CA . MET A 1 172 ? -6.663 -11.113 -7.291 1.00 95.00 172 MET A CA 1
ATOM 1375 C C . MET A 1 172 ? -6.036 -10.462 -8.522 1.00 95.00 172 MET A C 1
ATOM 1377 O O . MET A 1 172 ? -6.311 -9.312 -8.854 1.00 95.00 172 MET A O 1
ATOM 1381 N N . ARG A 1 173 ? -5.173 -11.203 -9.225 1.00 95.69 173 ARG A N 1
ATOM 1382 C CA . ARG A 1 173 ? -4.410 -10.684 -10.372 1.00 95.69 173 ARG A CA 1
ATOM 1383 C C . ARG A 1 173 ? -5.029 -11.095 -11.700 1.00 95.69 173 ARG A C 1
ATOM 1385 O O . ARG A 1 173 ? -5.467 -12.233 -11.854 1.00 95.69 173 ARG A O 1
ATOM 1392 N N . TYR A 1 174 ? -4.926 -10.224 -12.699 1.00 94.75 174 TYR A N 1
ATOM 1393 C CA . TYR A 1 174 ? -5.311 -10.482 -14.086 1.00 94.75 174 TYR A CA 1
ATOM 1394 C C . TYR A 1 174 ? -4.739 -11.812 -14.587 1.00 94.75 174 TYR A C 1
ATOM 1396 O O . TYR A 1 174 ? -5.470 -12.647 -15.114 1.00 94.75 174 TYR A O 1
ATOM 1404 N N . ARG A 1 175 ? -3.445 -12.068 -14.340 1.00 93.62 175 ARG A N 1
ATOM 1405 C CA . ARG A 1 175 ? -2.794 -13.329 -14.732 1.00 93.62 175 ARG A CA 1
ATOM 1406 C C . ARG A 1 175 ? -3.407 -14.588 -14.108 1.00 93.62 175 ARG A C 1
ATOM 1408 O O . ARG A 1 175 ? -3.256 -15.653 -14.697 1.00 93.62 175 ARG A O 1
ATOM 1415 N N . ASN A 1 176 ? -4.036 -14.465 -12.937 1.00 92.62 176 ASN A N 1
ATOM 1416 C CA . ASN A 1 176 ? -4.636 -15.575 -12.196 1.00 92.62 176 ASN A CA 1
ATOM 1417 C C . ASN A 1 176 ? -6.101 -15.800 -12.607 1.00 92.62 176 ASN A C 1
ATOM 1419 O O . ASN A 1 176 ? -6.567 -16.929 -12.555 1.00 92.62 176 ASN A O 1
ATOM 1423 N N . ILE A 1 177 ? -6.809 -14.736 -13.005 1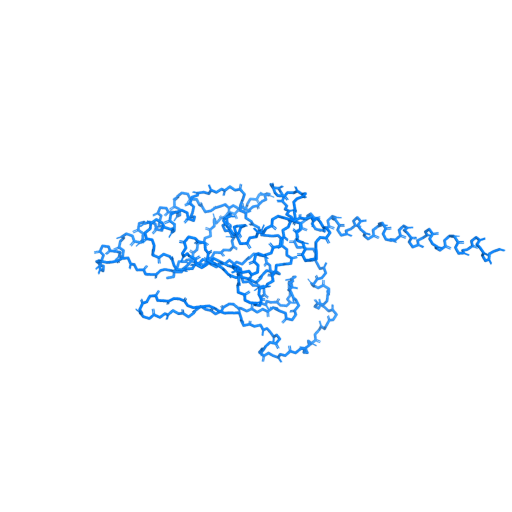.00 92.25 177 ILE A N 1
ATOM 1424 C CA . ILE A 1 177 ? -8.243 -14.780 -13.337 1.00 92.25 177 ILE A CA 1
ATOM 1425 C C . ILE A 1 177 ? -8.470 -14.959 -14.842 1.00 92.25 177 ILE A C 1
ATOM 1427 O O . ILE A 1 177 ? -9.240 -15.811 -15.266 1.00 92.25 177 ILE A O 1
ATOM 1431 N N . VAL A 1 178 ? -7.806 -14.132 -15.652 1.00 91.44 178 VAL A N 1
ATOM 1432 C CA . VAL A 1 178 ? -8.009 -14.044 -17.109 1.00 91.44 178 VAL A CA 1
ATOM 1433 C C . VAL A 1 178 ? -6.922 -14.810 -17.861 1.00 91.44 178 VAL A C 1
ATOM 1435 O O . VAL A 1 178 ? -7.164 -15.403 -18.910 1.00 91.44 178 VAL A O 1
ATOM 1438 N N . GLY A 1 179 ? -5.701 -14.812 -17.323 1.00 89.19 179 GLY A N 1
ATOM 1439 C CA . GLY A 1 179 ? -4.555 -15.518 -17.887 1.00 89.19 179 GLY A CA 1
ATOM 1440 C C . GLY A 1 179 ? -3.483 -14.587 -18.451 1.00 89.19 179 GLY A C 1
ATOM 1441 O O . GLY A 1 179 ? -3.371 -13.413 -18.108 1.00 89.19 179 GLY A O 1
ATOM 1442 N N . LYS A 1 180 ? -2.605 -15.133 -19.300 1.00 87.62 180 LYS A N 1
ATOM 1443 C CA . LYS A 1 180 ? -1.377 -14.438 -19.733 1.00 87.62 180 LYS A CA 1
ATOM 1444 C C . LYS A 1 180 ? -1.508 -13.684 -21.058 1.00 87.62 180 LYS A C 1
ATOM 1446 O O . LYS A 1 180 ? -0.547 -13.002 -21.429 1.00 87.62 180 LYS A O 1
ATOM 1451 N N . LYS A 1 181 ? -2.622 -13.830 -21.779 1.00 86.50 181 LYS A N 1
ATOM 1452 C CA . LYS A 1 181 ? -2.848 -13.177 -23.074 1.00 86.50 181 LYS A CA 1
ATOM 1453 C C . LYS A 1 181 ? -3.341 -11.747 -22.849 1.00 86.50 181 LYS A C 1
ATOM 1455 O O . LYS A 1 181 ? -4.168 -11.509 -21.976 1.00 86.50 181 LYS A O 1
ATOM 1460 N N . LEU A 1 182 ? -2.789 -10.816 -23.618 1.00 84.88 182 LEU A N 1
ATOM 1461 C CA . LEU A 1 182 ? -3.176 -9.408 -23.638 1.00 84.88 182 LEU A CA 1
ATOM 1462 C C . LEU A 1 182 ? -3.721 -9.105 -25.037 1.00 84.88 182 LEU A C 1
ATOM 1464 O O . LEU A 1 182 ? -3.160 -9.590 -26.020 1.00 84.88 182 LEU A O 1
ATOM 1468 N N . ASP A 1 183 ? -4.797 -8.336 -25.113 1.00 85.44 183 ASP A N 1
ATOM 1469 C CA . ASP A 1 183 ? -5.404 -7.819 -26.347 1.00 85.44 183 ASP A CA 1
ATOM 1470 C C . ASP A 1 183 ? -4.494 -6.793 -27.048 1.00 85.44 183 ASP A C 1
ATOM 1472 O O . ASP A 1 183 ? -4.314 -6.853 -28.263 1.00 85.44 183 ASP A O 1
ATOM 1476 N N . HIS A 1 184 ? -3.836 -5.914 -26.284 1.00 88.31 184 HIS A N 1
ATOM 1477 C CA . HIS A 1 184 ? -2.947 -4.868 -26.799 1.00 88.31 184 HIS A CA 1
ATOM 1478 C C . HIS A 1 184 ? -1.543 -4.920 -26.160 1.00 88.31 184 HIS A C 1
ATOM 1480 O O . HIS A 1 184 ? -1.164 -4.032 -25.389 1.00 88.31 184 HIS A O 1
ATOM 1486 N N . PRO A 1 185 ? -0.714 -5.935 -26.482 1.00 87.19 185 PRO A N 1
ATOM 1487 C CA . PRO A 1 185 ? 0.560 -6.175 -25.798 1.00 87.19 185 PRO A CA 1
ATOM 1488 C C . PRO A 1 185 ? 1.553 -5.011 -25.915 1.00 87.19 185 PRO A C 1
ATOM 1490 O O . PRO A 1 185 ? 2.219 -4.688 -24.934 1.00 87.19 185 PRO A O 1
ATOM 1493 N N . ILE A 1 186 ? 1.623 -4.345 -27.074 1.00 87.88 186 ILE A N 1
ATOM 1494 C CA . ILE A 1 186 ? 2.536 -3.210 -27.301 1.00 87.88 186 ILE A CA 1
ATOM 1495 C C . ILE A 1 186 ? 2.109 -1.994 -26.464 1.00 87.88 186 ILE A C 1
ATOM 1497 O O . ILE A 1 186 ? 2.932 -1.416 -25.757 1.00 87.88 186 ILE A O 1
ATOM 1501 N N . LYS A 1 187 ? 0.810 -1.655 -26.466 1.00 87.44 187 LYS A N 1
ATOM 1502 C CA . LYS A 1 187 ? 0.238 -0.576 -25.638 1.00 87.44 187 LYS A CA 1
ATOM 1503 C C . LYS A 1 187 ? 0.546 -0.798 -24.155 1.00 87.44 187 LYS A C 1
ATOM 1505 O O . LYS A 1 187 ? 0.925 0.124 -23.440 1.00 87.44 187 LYS A O 1
ATOM 1510 N N . TYR A 1 188 ? 0.415 -2.031 -23.679 1.00 87.31 188 TYR A N 1
ATOM 1511 C CA . TYR A 1 188 ? 0.639 -2.348 -22.269 1.00 87.31 188 TYR A CA 1
ATOM 1512 C C . TYR A 1 188 ? 2.112 -2.472 -21.892 1.00 87.31 188 TYR A C 1
ATOM 1514 O O . TYR A 1 188 ? 2.456 -2.247 -20.730 1.00 87.31 188 TYR A O 1
ATOM 1522 N N . ALA A 1 189 ? 2.981 -2.817 -22.843 1.00 86.50 189 ALA A N 1
ATOM 1523 C CA . ALA A 1 189 ? 4.422 -2.709 -22.664 1.00 86.50 189 ALA A CA 1
ATOM 1524 C C . ALA A 1 189 ? 4.833 -1.238 -22.521 1.00 86.50 189 ALA A C 1
ATOM 1526 O O . ALA A 1 189 ? 5.577 -0.911 -21.602 1.00 86.50 189 ALA A O 1
ATOM 1527 N N . PHE A 1 190 ? 4.272 -0.342 -23.342 1.00 86.88 190 PHE A N 1
ATOM 1528 C CA . PHE A 1 190 ? 4.496 1.098 -23.212 1.00 86.88 190 PHE A CA 1
ATOM 1529 C C . PHE A 1 190 ? 4.114 1.607 -21.814 1.00 86.88 190 PHE A C 1
ATOM 1531 O O . PHE A 1 190 ? 4.942 2.211 -21.138 1.00 86.88 190 PHE A O 1
ATOM 1538 N N . PHE A 1 191 ? 2.923 1.262 -21.313 1.00 87.44 191 PHE A N 1
ATOM 1539 C CA . PHE A 1 191 ? 2.503 1.662 -19.963 1.00 87.44 191 PHE A CA 1
ATOM 1540 C C . PHE A 1 191 ? 3.354 1.082 -18.825 1.00 87.44 191 PHE A C 1
ATOM 1542 O O . PHE A 1 191 ? 3.434 1.688 -17.764 1.00 87.44 191 PHE A O 1
ATOM 1549 N N . GLN A 1 192 ? 4.009 -0.064 -19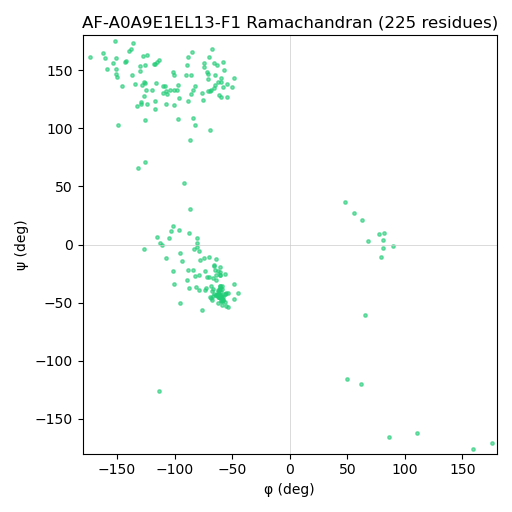.011 1.00 85.25 192 GLN A N 1
ATOM 1550 C CA . GLN A 1 192 ? 4.964 -0.590 -18.023 1.00 85.25 192 GLN A CA 1
ATOM 1551 C C . GLN A 1 192 ? 6.290 0.181 -18.007 1.00 85.25 192 GLN A C 1
ATOM 1553 O O . GLN A 1 192 ? 7.019 0.140 -17.018 1.00 85.25 192 GLN A O 1
ATOM 1558 N N . LEU A 1 193 ? 6.622 0.855 -19.109 1.00 83.44 193 LEU A N 1
ATOM 1559 C CA . LEU A 1 193 ? 7.839 1.649 -19.248 1.00 83.44 193 LEU A CA 1
ATOM 1560 C C . LEU A 1 193 ? 7.629 3.123 -18.891 1.00 83.44 193 LEU A C 1
ATOM 1562 O O . LEU A 1 193 ? 8.624 3.829 -18.702 1.00 83.44 193 LEU A O 1
ATOM 1566 N N . CYS A 1 194 ? 6.373 3.571 -18.792 1.00 83.31 194 CYS A N 1
ATOM 1567 C CA . CYS A 1 194 ? 6.034 4.914 -18.346 1.00 83.31 194 CYS A CA 1
ATOM 1568 C C . CYS A 1 194 ? 6.668 5.204 -16.976 1.00 83.31 194 CYS A C 1
ATOM 1570 O O . CYS A 1 194 ? 6.667 4.330 -16.104 1.00 83.31 194 CYS A O 1
ATOM 1572 N N . PRO A 1 195 ? 7.218 6.414 -16.790 1.00 81.06 195 PRO A N 1
ATOM 1573 C CA . PRO A 1 195 ? 7.772 6.808 -15.510 1.00 81.06 195 PRO A CA 1
ATOM 1574 C C . PRO A 1 195 ? 6.674 6.874 -14.453 1.00 81.06 195 PRO A C 1
ATOM 1576 O O . PRO A 1 195 ? 5.540 7.248 -14.757 1.00 81.06 195 PRO A O 1
ATOM 1579 N N . THR A 1 196 ? 7.019 6.528 -13.219 1.00 82.06 196 THR A N 1
ATOM 1580 C CA . THR A 1 196 ? 6.047 6.515 -12.119 1.00 82.06 196 THR A CA 1
ATOM 1581 C C . THR A 1 196 ? 5.921 7.857 -11.403 1.00 82.06 196 THR A C 1
ATOM 1583 O O . THR A 1 196 ? 4.895 8.159 -10.808 1.00 82.06 196 THR A O 1
ATOM 1586 N N . ASN A 1 197 ? 6.943 8.707 -11.515 1.00 77.06 197 ASN A N 1
ATOM 1587 C CA . ASN A 1 197 ? 6.943 10.086 -11.040 1.00 77.06 197 ASN A CA 1
ATOM 1588 C C . ASN A 1 197 ? 7.897 10.949 -11.888 1.00 77.06 197 ASN A C 1
ATOM 1590 O O . ASN A 1 197 ? 8.606 10.450 -12.770 1.00 77.06 197 ASN A O 1
ATOM 1594 N N . THR A 1 198 ? 7.919 12.259 -11.634 1.00 74.00 198 THR A N 1
ATOM 1595 C CA . THR A 1 198 ? 8.749 13.217 -12.386 1.00 74.00 198 THR A CA 1
ATOM 1596 C C . THR A 1 198 ? 10.243 12.913 -12.288 1.00 74.00 198 THR A C 1
ATOM 1598 O O . THR A 1 198 ? 10.969 13.053 -13.272 1.00 74.00 198 THR A O 1
ATOM 1601 N N . PHE A 1 199 ? 10.710 12.439 -11.134 1.00 73.25 199 PHE A N 1
ATOM 1602 C CA . PHE A 1 199 ? 12.108 12.080 -10.936 1.00 73.25 199 PHE A CA 1
ATOM 1603 C C . PHE A 1 199 ? 12.503 10.836 -11.745 1.00 73.25 199 PHE A C 1
ATOM 1605 O O . PHE A 1 199 ? 13.533 10.836 -12.423 1.00 73.25 199 PHE A O 1
ATOM 1612 N N . ASP A 1 200 ? 11.669 9.793 -11.733 1.00 78.94 200 ASP A N 1
ATOM 1613 C CA . ASP A 1 200 ? 11.860 8.598 -12.561 1.00 78.94 200 ASP A CA 1
ATOM 1614 C C . ASP A 1 200 ? 11.885 8.965 -14.054 1.00 78.94 200 ASP A C 1
ATOM 1616 O O . ASP A 1 200 ? 12.728 8.466 -14.802 1.00 78.94 200 ASP A O 1
ATOM 1620 N N . ALA A 1 201 ? 11.044 9.914 -14.483 1.00 80.75 201 ALA A N 1
ATOM 1621 C CA . ALA A 1 201 ? 11.063 10.432 -15.851 1.00 80.75 201 ALA A CA 1
ATOM 1622 C C . ALA A 1 201 ? 12.428 11.034 -16.218 1.00 80.75 201 ALA A C 1
ATOM 1624 O O . ALA A 1 201 ? 13.031 10.620 -17.212 1.00 80.75 201 ALA A O 1
ATOM 1625 N N . VAL A 1 202 ? 12.951 11.949 -15.393 1.00 78.69 202 VAL A N 1
ATOM 1626 C CA . VAL A 1 202 ? 14.268 12.575 -15.609 1.00 78.69 202 VAL A CA 1
ATOM 1627 C C . VAL A 1 202 ? 15.368 11.515 -15.653 1.00 78.69 202 VAL A C 1
ATOM 1629 O O . VAL A 1 202 ? 16.148 11.470 -16.603 1.00 78.69 202 VAL A O 1
ATOM 1632 N N . MET A 1 203 ? 15.391 10.597 -14.685 1.00 77.94 203 MET A N 1
ATOM 1633 C CA . MET A 1 203 ? 16.402 9.538 -14.612 1.00 77.94 203 MET A CA 1
ATOM 1634 C C . MET A 1 203 ? 16.384 8.607 -15.830 1.00 77.94 203 MET A C 1
ATOM 1636 O O . MET A 1 203 ? 17.447 8.179 -16.296 1.00 77.94 203 MET A O 1
ATOM 1640 N N . ARG A 1 204 ? 15.201 8.266 -16.350 1.00 82.00 204 ARG A N 1
ATOM 1641 C CA . ARG A 1 204 ? 15.060 7.448 -17.565 1.00 82.00 204 ARG A CA 1
ATOM 1642 C C . ARG A 1 204 ? 15.568 8.183 -18.796 1.00 82.00 204 ARG A C 1
ATOM 1644 O O . ARG A 1 204 ? 16.318 7.588 -19.569 1.00 82.00 204 ARG A O 1
ATOM 1651 N N . ILE A 1 205 ? 15.222 9.461 -18.942 1.00 82.25 205 ILE A N 1
ATOM 1652 C CA . ILE A 1 205 ? 15.697 10.311 -20.040 1.00 82.25 205 ILE A CA 1
ATOM 1653 C C . ILE A 1 205 ? 17.229 10.395 -20.017 1.00 82.25 205 ILE A C 1
ATOM 1655 O O . ILE A 1 205 ? 17.873 10.118 -21.028 1.00 82.25 205 ILE A O 1
ATOM 1659 N N . THR A 1 206 ? 17.834 10.671 -18.858 1.00 80.38 206 THR A N 1
ATOM 1660 C CA . THR A 1 206 ? 19.298 10.716 -18.715 1.00 80.38 206 THR A CA 1
ATOM 1661 C C . THR A 1 206 ? 19.952 9.391 -19.114 1.00 80.38 206 THR A C 1
ATOM 1663 O O . THR A 1 206 ? 20.922 9.387 -19.870 1.00 80.38 206 THR A O 1
ATOM 1666 N N . LYS A 1 207 ? 19.414 8.248 -18.661 1.00 82.56 207 LYS A N 1
ATOM 1667 C CA . LYS A 1 207 ? 19.938 6.923 -19.040 1.00 82.56 207 LYS A CA 1
ATOM 1668 C C . LYS A 1 207 ? 19.834 6.659 -20.543 1.00 82.56 207 LYS A C 1
ATOM 1670 O O . LYS A 1 207 ? 20.760 6.080 -21.105 1.00 82.56 207 LYS A O 1
ATOM 1675 N N . ALA A 1 208 ? 18.741 7.074 -21.181 1.00 84.44 208 ALA A N 1
ATOM 1676 C CA . ALA A 1 208 ? 18.564 6.924 -22.622 1.00 84.44 208 ALA A CA 1
ATOM 1677 C C . ALA A 1 208 ? 19.626 7.717 -23.399 1.00 84.44 208 ALA A C 1
ATOM 1679 O O . ALA A 1 208 ? 20.265 7.161 -24.289 1.00 84.44 208 ALA A O 1
ATOM 1680 N N . PHE A 1 209 ? 19.891 8.969 -23.008 1.00 88.44 209 PHE A N 1
ATOM 1681 C CA . PHE A 1 209 ? 20.951 9.777 -23.620 1.00 88.44 209 PHE A CA 1
ATOM 1682 C C . PHE A 1 209 ? 22.343 9.160 -23.448 1.00 88.44 209 PHE A C 1
ATOM 1684 O O . PHE A 1 209 ? 23.103 9.101 -24.412 1.00 88.44 209 PHE A O 1
ATOM 1691 N N . VAL A 1 210 ? 22.664 8.640 -22.258 1.00 87.94 210 VAL A N 1
ATOM 1692 C CA . VAL A 1 210 ? 23.940 7.943 -22.018 1.00 87.94 210 VAL A CA 1
ATOM 1693 C C . VAL A 1 210 ? 24.066 6.699 -22.903 1.00 87.94 210 VAL A C 1
ATOM 1695 O O . VAL A 1 210 ? 25.117 6.477 -23.498 1.00 87.94 210 VAL A O 1
ATOM 1698 N N . ALA A 1 211 ? 23.002 5.904 -23.036 1.00 88.50 211 ALA A N 1
ATOM 1699 C CA . ALA A 1 211 ? 23.010 4.720 -23.893 1.00 88.50 211 ALA A CA 1
ATOM 1700 C C . ALA A 1 211 ? 23.210 5.079 -25.375 1.00 88.50 211 ALA A C 1
ATOM 1702 O O . ALA A 1 211 ? 24.028 4.454 -26.047 1.00 88.50 211 ALA A O 1
ATOM 1703 N N . ILE A 1 212 ? 22.521 6.114 -25.866 1.00 91.75 212 ILE A N 1
ATOM 1704 C CA . ILE A 1 212 ? 22.695 6.626 -27.234 1.00 91.75 212 ILE A CA 1
ATOM 1705 C C . ILE A 1 212 ? 24.140 7.087 -27.450 1.00 91.75 212 ILE A C 1
ATOM 1707 O O . ILE A 1 212 ? 24.747 6.718 -28.452 1.00 91.75 212 ILE A O 1
ATOM 1711 N N . ALA A 1 213 ? 24.721 7.828 -26.502 1.00 90.69 213 ALA A N 1
ATOM 1712 C CA . ALA A 1 213 ? 26.108 8.276 -26.591 1.00 90.69 213 ALA A CA 1
ATOM 1713 C C . ALA A 1 213 ? 27.096 7.098 -26.678 1.00 90.69 213 ALA A C 1
ATOM 1715 O O . ALA A 1 213 ? 27.984 7.108 -27.526 1.00 90.69 213 ALA A O 1
ATOM 1716 N N . ILE A 1 214 ? 26.909 6.051 -25.865 1.00 92.94 214 ILE A N 1
ATOM 1717 C CA . ILE A 1 214 ? 27.733 4.831 -25.914 1.00 92.94 214 ILE A CA 1
ATOM 1718 C C . ILE A 1 214 ? 27.609 4.141 -27.278 1.00 92.94 214 ILE A C 1
ATOM 1720 O O . ILE A 1 214 ? 28.622 3.757 -27.859 1.00 92.94 214 ILE A O 1
ATOM 1724 N N . ILE A 1 215 ? 26.390 4.007 -27.811 1.00 94.38 215 ILE A N 1
ATOM 1725 C CA . ILE A 1 215 ? 26.154 3.393 -29.127 1.00 94.38 215 ILE A CA 1
ATOM 1726 C C . ILE A 1 215 ? 26.869 4.185 -30.226 1.00 94.38 215 ILE A C 1
ATOM 1728 O O . ILE A 1 215 ? 27.548 3.587 -31.056 1.00 94.38 215 ILE A O 1
ATOM 1732 N N . LEU A 1 216 ? 26.771 5.517 -30.212 1.00 94.38 216 LEU A N 1
ATOM 1733 C CA . LEU A 1 216 ? 27.450 6.377 -31.186 1.00 94.38 216 LEU A CA 1
ATOM 1734 C C . LEU A 1 216 ? 28.976 6.242 -31.111 1.00 94.38 216 LEU A C 1
ATOM 1736 O O . LEU A 1 216 ? 29.626 6.161 -32.150 1.00 94.38 216 LEU A O 1
ATOM 1740 N N . VAL A 1 217 ? 29.547 6.154 -29.905 1.00 94.81 217 VAL A N 1
ATOM 1741 C CA . VAL A 1 217 ? 30.988 5.916 -29.715 1.00 94.81 217 VAL A CA 1
ATOM 1742 C C . VAL A 1 217 ? 31.401 4.549 -30.264 1.00 94.81 217 VAL A C 1
ATOM 1744 O O . VAL A 1 217 ? 32.409 4.457 -30.958 1.00 94.81 217 VAL A O 1
ATOM 1747 N N . ILE A 1 218 ? 30.620 3.494 -30.012 1.00 94.50 218 ILE A N 1
ATOM 1748 C CA . ILE A 1 218 ? 30.890 2.154 -30.558 1.00 94.50 218 ILE A CA 1
ATOM 1749 C C . ILE A 1 218 ? 30.844 2.177 -32.090 1.00 94.50 218 ILE A C 1
ATOM 1751 O O . ILE A 1 218 ? 31.743 1.633 -32.726 1.00 94.50 218 ILE A O 1
ATOM 1755 N N . ILE A 1 219 ? 29.838 2.827 -32.685 1.00 94.44 219 ILE A N 1
ATOM 1756 C CA . ILE A 1 219 ? 29.729 2.979 -34.144 1.00 94.44 219 ILE A CA 1
ATOM 1757 C C . ILE A 1 219 ? 30.962 3.700 -34.695 1.00 94.44 219 ILE A C 1
ATOM 1759 O O . ILE A 1 219 ? 31.548 3.228 -35.663 1.00 94.44 219 ILE A O 1
ATOM 1763 N N . LEU A 1 220 ? 31.393 4.792 -34.060 1.00 94.06 220 LEU A N 1
ATOM 1764 C CA . LEU A 1 220 ? 32.573 5.546 -34.483 1.00 94.06 220 LEU A CA 1
ATOM 1765 C C . LEU A 1 220 ? 33.855 4.699 -34.408 1.00 94.06 220 LEU A C 1
ATOM 1767 O O . LEU A 1 220 ? 34.636 4.694 -35.355 1.00 94.06 220 LEU A O 1
ATOM 1771 N N . ILE A 1 221 ? 34.046 3.934 -33.329 1.00 93.75 221 ILE A N 1
ATOM 1772 C CA . ILE A 1 221 ? 35.187 3.015 -33.183 1.00 93.75 221 ILE A CA 1
ATOM 1773 C C . ILE A 1 221 ? 35.165 1.941 -34.277 1.00 93.75 221 ILE A C 1
ATOM 1775 O O . ILE A 1 221 ? 36.195 1.676 -34.890 1.00 93.75 221 ILE A O 1
ATOM 1779 N N . LEU A 1 222 ? 34.005 1.336 -34.548 1.00 93.69 222 LEU A N 1
ATOM 1780 C CA . LEU A 1 222 ? 33.865 0.346 -35.619 1.00 93.69 222 LEU A CA 1
ATOM 1781 C C . LEU A 1 222 ? 34.173 0.964 -36.986 1.00 93.69 222 LEU A C 1
ATOM 1783 O O . LEU A 1 222 ? 34.899 0.362 -37.768 1.00 93.69 222 LEU A O 1
ATOM 1787 N N . MET A 1 223 ? 33.685 2.177 -37.255 1.00 91.56 223 MET A N 1
ATOM 1788 C CA . MET A 1 223 ? 34.004 2.893 -38.490 1.00 91.56 223 MET A CA 1
ATOM 1789 C C . MET A 1 223 ? 35.509 3.124 -38.636 1.00 91.56 223 MET A C 1
ATOM 1791 O O . MET A 1 223 ? 36.011 2.924 -39.728 1.00 91.56 223 MET A O 1
ATOM 1795 N N . MET A 1 224 ? 36.223 3.473 -37.561 1.00 88.88 224 MET A N 1
ATOM 1796 C CA . MET A 1 224 ? 37.680 3.679 -37.586 1.00 88.88 224 MET A CA 1
ATOM 1797 C C . MET A 1 224 ? 38.498 2.386 -37.720 1.00 88.88 224 MET A C 1
ATOM 1799 O O . MET A 1 224 ? 39.622 2.430 -38.204 1.00 88.88 224 MET A O 1
ATOM 1803 N N . LEU A 1 225 ? 37.984 1.248 -37.243 1.00 88.75 225 LEU A N 1
ATOM 1804 C CA . LEU A 1 225 ? 38.684 -0.043 -37.312 1.00 88.75 225 LEU A CA 1
ATOM 1805 C C . LEU A 1 225 ? 38.497 -0.761 -38.656 1.00 88.75 225 LEU A C 1
ATOM 1807 O O . LEU A 1 225 ? 39.298 -1.632 -38.990 1.00 88.75 225 LEU A O 1
ATOM 1811 N N . PHE A 1 226 ? 37.434 -0.430 -39.393 1.00 83.38 226 PHE A N 1
ATOM 1812 C CA . PHE A 1 226 ? 37.084 -1.043 -40.678 1.00 83.38 226 PHE A CA 1
ATOM 1813 C C . PHE A 1 226 ? 37.153 -0.063 -41.866 1.00 83.38 226 PHE A C 1
ATOM 1815 O O . PHE A 1 226 ? 36.753 -0.433 -42.971 1.00 83.38 226 PHE A O 1
ATOM 1822 N N . SER A 1 227 ? 37.645 1.162 -41.645 1.00 66.00 227 SER A N 1
ATOM 1823 C CA . SER A 1 227 ? 38.065 2.127 -42.674 1.00 66.00 227 SER A CA 1
ATOM 1824 C C . SER A 1 227 ? 39.549 1.989 -42.977 1.00 66.00 227 SER A C 1
ATOM 1826 O O . SER A 1 227 ? 39.908 2.035 -44.171 1.00 66.00 227 SER A O 1
#

Secondary structure (DSSP, 8-state):
-EEE------SSS-PPPPHHHHHHHHHHHHHHHHHHSSPPPEEEEESSPPGGGGGGEEE--TTSTT-EE--GGGTT-EEEE-TTTS-TT-B--S-----SS--SHHHHHHTTS-EEEEEE-S-TT-BEEEEETTEEEEE-----SSS---GGG-EEEEEEE-TTS-EEEEEEEHHHHT-S--SSHHHHHHHHHS-SSHHHHHHHHHHHHHHHHHHHHHHHHHHHH--

Sequence (227 aa):
LYTIDSHSNLKVGYDCVHENQIQWYKDTRDKYEKKFGNVIPGVVIQHIPICEVFDLMTRVKRTTKGAVRGFRTHDGEYFVLKKDRVNKEAFMRESPADPQENSGEFEAMCEKGDIRGIYFGHDHNNSFNGLINGVNVGYTQGAGFNVYGPGKDRGTRVIDLYSNGTVETYDMRYRNIVGKKLDHPIKYAFFQLCPTNTFDAVMRITKAFVAIAIILVIILILMMLFS

Mean predicted aligned error: 5.46 Å

Solvent-accessible surface area (backbone atoms only — not comparable to full-atom values): 12868 Å² total; per-residue (Å²): 116,45,80,53,72,52,89,70,83,65,97,72,79,46,70,45,58,47,70,70,57,53,47,51,50,52,54,52,53,51,54,48,17,70,72,69,77,45,75,63,62,30,38,39,39,30,45,66,44,62,62,68,64,56,75,48,40,41,83,50,58,80,85,43,90,70,46,28,58,37,60,79,98,37,51,92,39,19,32,38,73,36,72,93,46,36,46,92,86,48,46,64,71,56,49,84,62,36,35,85,54,83,68,51,55,67,58,62,48,48,71,77,66,25,40,51,29,39,40,20,40,82,47,27,41,20,32,36,39,27,72,54,96,80,23,39,40,31,39,33,28,29,61,66,82,91,50,54,30,52,59,60,63,16,22,48,65,48,74,50,79,45,98,89,55,52,75,49,74,51,76,51,29,42,42,78,77,82,34,87,82,64,96,55,58,67,65,42,50,51,27,52,68,49,60,91,46,74,65,50,38,53,55,50,52,54,51,50,53,52,51,51,51,52,50,52,51,52,52,52,53,50,50,67,75,77,106

Radius of gyration: 21.28 Å; Cα contacts (8 Å, |Δi|>4): 371; chains: 1; bounding box: 62×37×68 Å